Protein AF-A0A8X9A5R9-F1 (afdb_monomer_lite)

Secondary structure (DSSP, 8-state):
-----------------------------S-EEEEEE--SHHHHHHHHHHHHH-TTEEEEEE-SSSS-STHHHHTS-TT-GGGGT--S-TTS----------SSS-SS-HHHHHHHHHHTSTTEEEE-S--BTTTB-HHHHHHHSSEEEE------------TTTTSTT---HHHHHHHHTT-GGGTT-----SS-SEEEEE-S-S-EEEE-TT----------HHHHHHHHHHHS-HHHHTTSS--HHHHHHHHT----EEEEE-SS-TTS----HHHHHHHHHTT--S--

InterPro domains:
  IPR036188 FAD/NAD(P)-binding domain superfamily [G3DSA:3.50.50.60] (223-289)
  IPR055275 Ferredoxin-NADP reductase-like [PTHR48467] (109-286)

Structure (mmCIF, N/CA/C/O backbone):
data_AF-A0A8X9A5R9-F1
#
_entry.id   AF-A0A8X9A5R9-F1
#
loop_
_atom_site.group_PDB
_atom_site.id
_atom_site.type_symbol
_atom_site.label_atom_id
_atom_site.label_alt_id
_atom_site.label_comp_id
_atom_site.label_asym_id
_atom_site.label_entity_id
_atom_site.label_seq_id
_atom_site.pdbx_PDB_ins_code
_atom_site.Cartn_x
_atom_site.Cartn_y
_atom_site.Cartn_z
_atom_site.occupancy
_atom_site.B_iso_or_equiv
_atom_site.auth_seq_id
_atom_site.auth_comp_id
_atom_site.auth_asym_id
_atom_site.auth_atom_id
_atom_site.pdbx_PDB_model_num
ATOM 1 N N . MET A 1 1 ? -42.387 25.715 78.988 1.00 35.69 1 MET A N 1
ATOM 2 C CA . MET A 1 1 ? -42.891 24.562 78.211 1.00 35.69 1 MET A CA 1
ATOM 3 C C . MET A 1 1 ? -43.959 25.059 77.245 1.00 35.69 1 MET A C 1
ATOM 5 O O . MET A 1 1 ? -45.084 25.267 77.669 1.00 35.69 1 MET A O 1
ATOM 9 N N . LEU A 1 2 ? -43.608 25.311 75.982 1.00 28.00 2 LEU A N 1
ATOM 10 C CA . LEU A 1 2 ? -44.573 25.630 74.924 1.00 28.00 2 LEU A CA 1
ATOM 11 C C . LEU A 1 2 ? -44.005 25.162 73.582 1.00 28.00 2 LEU A C 1
ATOM 13 O O . LEU A 1 2 ? -42.936 25.603 73.174 1.00 28.00 2 LEU A O 1
ATOM 17 N N . ALA A 1 3 ? -44.725 24.264 72.920 1.00 30.81 3 ALA A N 1
ATOM 18 C CA . ALA A 1 3 ? -44.483 23.841 71.548 1.00 30.81 3 ALA A CA 1
ATOM 19 C C . ALA A 1 3 ? -45.839 23.473 70.940 1.00 30.81 3 ALA A C 1
ATOM 21 O O . ALA A 1 3 ? -46.602 22.748 71.582 1.00 30.81 3 ALA A O 1
ATOM 22 N N . ARG A 1 4 ? -46.145 23.985 69.741 1.00 27.86 4 ARG A N 1
ATOM 23 C CA . ARG A 1 4 ? -47.235 23.519 68.864 1.00 27.86 4 ARG A CA 1
ATOM 24 C C . ARG A 1 4 ? -47.200 24.247 67.520 1.00 27.86 4 ARG A C 1
ATOM 26 O O . ARG A 1 4 ? -47.453 25.444 67.453 1.00 27.86 4 ARG A O 1
ATOM 33 N N . THR A 1 5 ? -46.981 23.487 66.457 1.00 31.75 5 THR A N 1
ATOM 34 C CA . THR A 1 5 ? -47.350 23.831 65.080 1.00 31.75 5 THR A CA 1
ATOM 35 C C . THR A 1 5 ? -48.211 22.687 64.548 1.00 31.75 5 THR A C 1
ATOM 37 O O . THR A 1 5 ? -47.761 21.547 64.485 1.00 31.75 5 THR A O 1
ATOM 40 N N . SER A 1 6 ? -49.480 22.958 64.227 1.00 29.39 6 SER A N 1
ATOM 41 C CA . SER A 1 6 ? -50.404 21.953 63.674 1.00 29.39 6 SER A CA 1
ATOM 42 C C . SER A 1 6 ? -51.671 22.601 63.112 1.00 29.39 6 SER A C 1
ATOM 44 O O . SER A 1 6 ? -52.330 23.358 63.828 1.00 29.39 6 SER A O 1
ATOM 46 N N . THR A 1 7 ? -52.069 22.268 61.882 1.00 28.16 7 THR A N 1
ATOM 47 C CA . THR A 1 7 ? -53.433 22.512 61.360 1.00 28.16 7 THR A CA 1
ATOM 48 C C . THR A 1 7 ? -53.735 21.596 60.165 1.00 28.16 7 THR A C 1
ATOM 50 O O . THR A 1 7 ? -52.821 20.992 59.608 1.00 28.16 7 THR A O 1
ATOM 53 N N . SER A 1 8 ? -55.019 21.419 59.822 1.00 26.55 8 SER A N 1
ATOM 54 C CA . SER A 1 8 ? -55.510 20.382 58.894 1.00 26.55 8 SER A CA 1
ATOM 55 C C . SER A 1 8 ? -56.879 20.773 58.283 1.00 26.55 8 SER A C 1
ATOM 57 O O . SER A 1 8 ? -57.549 21.639 58.838 1.00 26.55 8 SER A O 1
ATOM 59 N N . THR A 1 9 ? -57.373 20.183 57.185 1.00 30.19 9 THR A N 1
ATOM 60 C CA . THR A 1 9 ? -56.800 19.083 56.379 1.00 30.19 9 THR A CA 1
ATOM 61 C C . THR A 1 9 ? -56.415 19.540 54.953 1.00 30.19 9 THR A C 1
ATOM 63 O O . THR A 1 9 ? -55.420 20.246 54.867 1.00 30.19 9 THR A O 1
ATOM 66 N N . TYR A 1 10 ? -57.029 19.241 53.797 1.00 26.06 10 TYR A N 1
ATOM 67 C CA . TYR A 1 10 ? -58.248 18.503 53.418 1.00 26.06 10 TYR A CA 1
ATOM 68 C C . TYR A 1 10 ? -58.002 17.568 52.214 1.00 26.06 10 TYR A C 1
ATOM 70 O O . TYR A 1 10 ? -56.966 17.621 51.559 1.00 26.06 10 TYR A O 1
ATOM 78 N N . SER A 1 11 ? -58.949 16.659 51.972 1.00 34.25 11 SER A N 1
ATOM 79 C CA . SER A 1 11 ? -58.885 15.591 50.961 1.00 34.25 11 SER A CA 1
ATOM 80 C C . SER A 1 11 ? -59.477 16.014 49.613 1.00 34.25 11 SER A C 1
ATOM 82 O O . SER A 1 11 ? -60.457 16.752 49.597 1.00 34.25 11 SER A O 1
ATOM 84 N N . LEU A 1 12 ? -58.986 15.432 48.510 1.00 27.00 12 LEU A N 1
ATOM 85 C CA . LEU A 1 12 ? -59.824 15.039 47.366 1.00 27.00 12 LEU A CA 1
ATOM 86 C C . LEU A 1 12 ? -59.177 13.874 46.587 1.00 27.00 12 LEU A C 1
ATOM 88 O O . LEU A 1 12 ? -57.956 13.792 46.469 1.00 27.00 12 LEU A O 1
ATOM 92 N N . LYS A 1 13 ? -59.992 12.941 46.068 1.00 29.38 13 LYS A N 1
ATOM 93 C CA . LYS A 1 13 ? -59.533 11.711 45.390 1.00 29.38 13 LYS A CA 1
ATOM 94 C C . LYS A 1 13 ? -59.631 11.802 43.859 1.00 29.38 13 LYS A C 1
ATOM 96 O O . LYS A 1 13 ? -60.705 12.066 43.338 1.00 29.38 13 LYS A O 1
ATOM 101 N N . LEU A 1 14 ? -58.531 11.426 43.194 1.00 36.28 14 LEU A N 1
ATOM 102 C CA . LEU A 1 14 ? -58.437 10.645 41.942 1.00 36.28 14 LEU A CA 1
ATOM 103 C C . LEU A 1 14 ? -59.469 10.868 40.813 1.00 36.28 14 LEU A C 1
ATOM 105 O O . LEU A 1 14 ? -60.615 10.436 40.929 1.00 36.28 14 LEU A O 1
ATOM 109 N N . LYS A 1 15 ? -58.966 11.276 39.633 1.00 30.31 15 LYS A N 1
ATOM 110 C CA . LYS A 1 15 ? -59.237 10.628 38.323 1.00 30.31 15 LYS A CA 1
ATOM 111 C C . LYS A 1 15 ? -58.408 11.256 37.187 1.00 30.31 15 LYS A C 1
ATOM 113 O O . LYS A 1 15 ? -58.655 12.398 36.831 1.00 30.31 15 LYS A O 1
ATOM 118 N N . SER A 1 16 ? -57.505 10.490 36.567 1.00 30.92 16 SER A N 1
ATOM 119 C CA . SER A 1 16 ? -57.294 10.471 35.102 1.00 30.92 16 SER A CA 1
ATOM 120 C C . SER A 1 16 ? -56.332 9.342 34.702 1.00 30.92 16 SER A C 1
ATOM 122 O O . SER A 1 16 ? -55.505 8.906 35.500 1.00 30.92 16 SER A O 1
ATOM 124 N N . PHE A 1 17 ? -56.471 8.847 33.474 1.00 35.56 17 PHE A N 1
ATOM 125 C CA . PHE A 1 17 ? -55.773 7.675 32.953 1.00 35.56 17 PHE A CA 1
ATOM 126 C C . PHE A 1 17 ? -54.311 7.946 32.561 1.00 35.56 17 PHE A C 1
ATOM 128 O O . PHE A 1 17 ? -54.007 8.861 31.802 1.00 35.56 17 PHE A O 1
ATOM 135 N N . GLY A 1 18 ? -53.439 7.027 32.977 1.00 43.16 18 GLY A N 1
ATOM 136 C CA . GLY A 1 18 ? -52.540 6.302 32.074 1.00 43.16 18 GLY A CA 1
ATOM 137 C C . GLY A 1 18 ? -51.759 7.084 31.013 1.00 43.16 18 GLY A C 1
ATOM 138 O O . GLY A 1 18 ? -52.116 7.077 29.838 1.00 43.16 18 GLY A O 1
ATOM 139 N N . ARG A 1 19 ? -50.557 7.536 31.382 1.00 34.53 19 ARG A N 1
ATOM 140 C CA . ARG A 1 19 ? -49.394 7.403 30.493 1.00 34.53 19 ARG A CA 1
ATOM 141 C C . ARG A 1 19 ? -48.410 6.431 31.129 1.00 34.53 19 ARG A C 1
ATOM 143 O O . ARG A 1 19 ? -47.773 6.767 32.122 1.00 34.53 19 ARG A O 1
ATOM 150 N N . ILE A 1 20 ? -48.271 5.241 30.543 1.00 43.22 20 ILE A N 1
ATOM 151 C CA . ILE A 1 20 ? -47.112 4.385 30.812 1.00 43.22 20 ILE A CA 1
ATOM 152 C C . ILE A 1 20 ? -45.923 5.070 30.142 1.00 43.22 20 ILE A C 1
ATOM 154 O O . ILE A 1 20 ? -45.675 4.891 28.948 1.00 43.22 20 ILE A O 1
ATOM 158 N N . ALA A 1 21 ? -45.211 5.896 30.905 1.00 41.50 21 ALA A N 1
ATOM 159 C CA . ALA A 1 21 ? -43.896 6.356 30.506 1.00 41.50 21 ALA A CA 1
ATOM 160 C C . ALA A 1 21 ? -42.989 5.122 30.446 1.00 41.50 21 ALA A C 1
ATOM 162 O O . ALA A 1 21 ? -42.603 4.574 31.479 1.00 41.50 21 ALA A O 1
ATOM 163 N N . ARG A 1 22 ? -42.674 4.652 29.233 1.00 38.19 22 ARG A N 1
ATOM 164 C CA . ARG A 1 22 ? -41.601 3.674 29.046 1.00 38.19 22 ARG A CA 1
ATOM 165 C C . ARG A 1 22 ? -40.285 4.389 29.318 1.00 38.19 22 ARG A C 1
ATOM 167 O O . ARG A 1 22 ? -39.658 4.909 28.399 1.00 38.19 22 ARG A O 1
ATOM 174 N N . CYS A 1 23 ? -39.887 4.428 30.585 1.00 37.41 23 CYS A N 1
ATOM 175 C CA . CYS A 1 23 ? -38.525 4.755 30.966 1.00 37.41 23 CYS A CA 1
ATOM 176 C C . CYS A 1 23 ? -37.613 3.653 30.422 1.00 37.41 23 CYS A C 1
ATOM 178 O O . CYS A 1 23 ? -37.312 2.683 31.115 1.00 37.41 23 CYS A O 1
ATOM 180 N N . PHE A 1 24 ? -37.180 3.805 29.170 1.00 42.16 24 PHE A N 1
ATOM 181 C CA . PHE A 1 24 ? -36.025 3.098 28.639 1.00 42.16 24 PHE A CA 1
ATOM 182 C C . PHE A 1 24 ? -34.783 3.628 29.360 1.00 42.16 24 PHE A C 1
ATOM 184 O O . PHE A 1 24 ? -34.031 4.443 28.834 1.00 42.16 24 PHE A O 1
ATOM 191 N N . SER A 1 25 ? -34.592 3.173 30.601 1.00 48.81 25 SER A N 1
ATOM 192 C CA . SER A 1 25 ? -33.332 3.303 31.325 1.00 48.81 25 SER A CA 1
ATOM 193 C C . SER A 1 25 ? -32.334 2.338 30.686 1.00 48.81 25 SER A C 1
ATOM 195 O O . SER A 1 25 ? -32.053 1.255 31.185 1.00 48.81 25 SER A O 1
ATOM 197 N N . ALA A 1 26 ? -31.866 2.732 29.505 1.00 49.25 26 ALA A N 1
ATOM 198 C CA . ALA A 1 26 ? -30.787 2.100 28.769 1.00 49.25 26 ALA A CA 1
ATOM 199 C C . ALA A 1 26 ? -29.502 2.910 28.979 1.00 49.25 26 ALA A C 1
ATOM 201 O O . ALA A 1 26 ? -28.809 3.268 28.031 1.00 49.25 26 ALA A O 1
ATOM 202 N N . THR A 1 27 ? -29.175 3.204 30.242 1.00 47.72 27 THR A N 1
ATOM 203 C CA . THR A 1 27 ? -27.805 3.551 30.629 1.00 47.72 27 THR A CA 1
ATOM 204 C C . THR A 1 27 ? -26.961 2.282 30.540 1.00 47.72 27 THR A C 1
ATOM 206 O O . THR A 1 27 ? -26.642 1.661 31.553 1.00 47.72 27 THR A O 1
ATOM 209 N N . SER A 1 28 ? -26.635 1.865 29.315 1.00 51.84 28 SER A N 1
ATOM 210 C CA . SER A 1 28 ? -25.575 0.894 29.069 1.00 51.84 28 SER A CA 1
ATOM 211 C C . SER A 1 28 ? -24.266 1.538 29.518 1.00 51.84 28 SER A C 1
ATOM 213 O O . SER A 1 28 ? -23.669 2.315 28.779 1.00 51.84 28 SER A O 1
ATOM 215 N N . SER A 1 29 ? -23.850 1.265 30.756 1.00 60.44 29 SER A N 1
ATOM 216 C CA . SER A 1 29 ? -22.641 1.842 31.361 1.00 60.44 29 SER A CA 1
ATOM 217 C C . SER A 1 29 ? -21.339 1.256 30.802 1.00 60.44 29 SER A C 1
ATOM 219 O O . SER A 1 29 ? -20.262 1.571 31.295 1.00 60.44 29 SER A O 1
ATOM 221 N N . SER A 1 30 ? -21.437 0.381 29.801 1.00 71.94 30 SER A N 1
ATOM 222 C CA . SER A 1 30 ? -20.329 -0.077 28.973 1.00 71.94 30 SER A CA 1
ATOM 223 C C . SER A 1 30 ? -20.003 0.970 27.899 1.00 71.94 30 SER A C 1
ATOM 225 O O . SER A 1 30 ? -20.936 1.417 27.221 1.00 71.94 30 SER A O 1
ATOM 227 N N . PRO A 1 31 ? -18.724 1.315 27.674 1.00 84.06 31 PRO A N 1
ATOM 228 C CA . PRO A 1 31 ? -18.322 2.106 26.514 1.00 84.06 31 PRO A CA 1
ATOM 229 C C . PRO A 1 31 ? -18.730 1.412 25.207 1.00 84.06 31 PRO A C 1
ATOM 231 O O . PRO A 1 31 ? -18.879 0.188 25.146 1.00 84.06 31 PRO A O 1
ATOM 234 N N . LEU A 1 32 ? -18.928 2.201 24.151 1.00 94.06 32 LEU A N 1
ATOM 235 C CA . LEU A 1 32 ? -19.228 1.677 22.821 1.00 94.06 32 LEU A CA 1
ATOM 236 C C . LEU A 1 32 ? -17.923 1.167 22.203 1.00 94.06 32 LEU A C 1
ATOM 238 O O . LEU A 1 32 ? -17.078 1.973 21.831 1.00 94.06 32 LEU A O 1
ATOM 242 N N . ARG A 1 33 ? -17.742 -0.149 22.079 1.00 97.19 33 ARG A N 1
ATOM 243 C CA . ARG A 1 33 ? -16.489 -0.728 21.570 1.00 97.19 33 ARG A CA 1
ATOM 244 C C . ARG A 1 33 ? -16.599 -1.054 20.089 1.00 97.19 33 ARG A C 1
ATOM 246 O O . ARG A 1 33 ? -17.455 -1.848 19.690 1.00 97.19 33 ARG A O 1
ATOM 253 N N . ILE A 1 34 ? -15.717 -0.474 19.281 1.00 98.12 34 ILE A N 1
ATOM 254 C CA . ILE A 1 34 ? -15.686 -0.640 17.824 1.00 98.12 34 ILE A CA 1
ATOM 255 C C . ILE A 1 34 ? -14.339 -1.230 17.406 1.00 98.12 34 ILE A C 1
ATOM 257 O O . ILE A 1 34 ? -13.296 -0.670 17.725 1.00 98.12 34 ILE A O 1
ATOM 261 N N . CYS A 1 35 ? -14.354 -2.324 16.645 1.00 98.38 35 CYS A N 1
ATOM 262 C CA . CYS A 1 35 ? -13.145 -2.825 15.990 1.00 98.38 35 CYS A CA 1
ATOM 263 C C . CYS A 1 35 ? -13.042 -2.258 14.569 1.00 98.38 35 CYS A C 1
ATOM 265 O O . CYS A 1 35 ? -14.028 -2.241 13.828 1.00 98.38 35 CYS A O 1
ATOM 267 N N . VAL A 1 36 ? -11.849 -1.821 14.173 1.00 98.44 36 VAL A N 1
ATOM 268 C CA . VAL A 1 36 ? -11.520 -1.377 12.815 1.00 98.44 36 VAL A CA 1
ATOM 269 C C . VAL A 1 36 ? -10.457 -2.317 12.253 1.00 98.44 36 VAL A C 1
ATOM 271 O O . VAL A 1 36 ? -9.359 -2.416 12.791 1.00 98.44 36 VAL A O 1
ATOM 274 N N . VAL A 1 37 ? -10.782 -3.023 11.172 1.00 98.06 37 VAL A N 1
ATOM 275 C CA . VAL A 1 37 ? -9.885 -3.994 10.533 1.00 98.06 37 VAL A CA 1
ATOM 276 C C . VAL A 1 37 ? -9.152 -3.321 9.379 1.00 98.06 37 VAL A C 1
ATOM 278 O O . VAL A 1 37 ? -9.760 -3.060 8.343 1.00 98.06 37 VAL A O 1
ATOM 281 N N . GLY A 1 38 ? -7.855 -3.074 9.549 1.00 96.38 38 GLY A N 1
ATOM 282 C CA . GLY A 1 38 ? -6.987 -2.373 8.605 1.00 96.38 38 GLY A CA 1
ATOM 283 C C . GLY A 1 38 ? -6.652 -0.954 9.068 1.00 96.38 38 GLY A C 1
ATOM 284 O O . GLY A 1 38 ? -7.536 -0.136 9.314 1.00 96.38 38 GLY A O 1
ATOM 285 N N . SER A 1 39 ? -5.358 -0.646 9.137 1.00 94.38 39 SER A N 1
ATOM 286 C CA . SER A 1 39 ? -4.792 0.622 9.619 1.00 94.38 39 SER A CA 1
ATOM 287 C C . SER A 1 39 ? -4.356 1.571 8.491 1.00 94.38 39 SER A C 1
ATOM 289 O O . SER A 1 39 ? -3.533 2.465 8.690 1.00 94.38 39 SER A O 1
ATOM 291 N N . GLY A 1 40 ? -4.900 1.399 7.284 1.00 90.75 40 GLY A N 1
ATOM 292 C CA . GLY A 1 40 ? -4.779 2.394 6.214 1.00 90.75 40 GLY A CA 1
ATOM 293 C C . GLY A 1 40 ? -5.584 3.675 6.505 1.00 90.75 40 GLY A C 1
ATOM 294 O O . GLY A 1 40 ? -6.286 3.750 7.520 1.00 90.75 40 GLY A O 1
ATOM 295 N N . PRO A 1 41 ? -5.566 4.673 5.599 1.00 87.00 41 PRO A N 1
ATOM 296 C CA . PRO A 1 41 ? -6.302 5.930 5.773 1.00 87.00 41 PRO A CA 1
ATOM 297 C C . PRO A 1 41 ? -7.786 5.746 6.105 1.00 87.00 41 PRO A C 1
ATOM 299 O O . PRO A 1 41 ? -8.304 6.406 7.000 1.00 87.00 41 PRO A O 1
ATOM 302 N N . ALA A 1 42 ? -8.465 4.796 5.452 1.00 89.94 42 ALA A N 1
ATOM 303 C CA . ALA A 1 42 ? -9.868 4.482 5.731 1.00 89.94 42 ALA A CA 1
ATOM 304 C C . ALA A 1 42 ? -10.104 4.064 7.196 1.00 89.94 42 ALA A C 1
ATOM 306 O O . ALA A 1 42 ? -11.096 4.476 7.801 1.00 89.94 42 ALA A O 1
ATOM 307 N N . GLY A 1 43 ? -9.180 3.298 7.784 1.00 94.12 43 GLY A N 1
ATOM 308 C CA . GLY A 1 43 ? -9.248 2.875 9.180 1.00 94.12 43 GLY A CA 1
ATOM 309 C C . GLY A 1 43 ? -8.999 4.030 10.147 1.00 94.12 43 GLY A C 1
ATOM 310 O O . GLY A 1 43 ? -9.818 4.281 11.031 1.00 94.12 43 GLY A O 1
ATOM 311 N N . PHE A 1 44 ? -7.930 4.802 9.932 1.00 91.62 44 PHE A N 1
ATOM 312 C CA . PHE A 1 44 ? -7.612 5.945 10.793 1.00 91.62 44 PHE A CA 1
ATOM 313 C C . PHE A 1 44 ? -8.645 7.074 10.718 1.00 91.62 44 PHE A C 1
ATOM 315 O O . PHE A 1 44 ? -9.005 7.615 11.762 1.00 91.62 44 PHE A O 1
ATOM 322 N N . TYR A 1 45 ? -9.190 7.404 9.541 1.00 90.88 45 TYR A N 1
ATOM 323 C CA . TYR A 1 45 ? -10.292 8.369 9.452 1.00 90.88 45 TYR A CA 1
ATOM 324 C C . TYR A 1 45 ? -11.573 7.841 10.109 1.00 90.88 45 TYR A C 1
ATOM 326 O O . TYR A 1 45 ? -12.283 8.619 10.743 1.00 90.88 45 TYR A O 1
ATOM 334 N N . THR A 1 46 ? -11.862 6.537 10.017 1.00 94.62 46 THR A N 1
ATOM 335 C CA . THR A 1 46 ? -12.992 5.925 10.739 1.00 94.62 46 THR A CA 1
ATOM 336 C C . THR A 1 46 ? -12.818 6.094 12.248 1.00 94.62 46 THR A C 1
ATOM 338 O O . THR A 1 46 ? -13.707 6.631 12.910 1.00 94.62 46 THR A O 1
ATOM 341 N N . ALA A 1 47 ? -11.656 5.711 12.783 1.00 95.31 47 ALA A N 1
ATOM 342 C CA . ALA A 1 47 ? -11.328 5.866 14.196 1.00 95.31 47 ALA A CA 1
ATOM 343 C C . ALA A 1 47 ? -11.396 7.338 14.642 1.00 95.31 47 ALA A C 1
ATOM 345 O O . ALA A 1 47 ? -12.050 7.650 15.635 1.00 95.31 47 ALA A O 1
ATOM 346 N N . GLU A 1 48 ? -10.816 8.268 13.875 1.00 93.38 48 GLU A N 1
ATOM 347 C CA . GLU A 1 48 ? -10.849 9.698 14.194 1.00 93.38 48 GLU A CA 1
ATOM 348 C C . GLU A 1 48 ? -12.282 10.257 14.241 1.00 93.38 48 GLU A C 1
ATOM 350 O O . GLU A 1 48 ? -12.626 11.017 15.150 1.00 93.38 48 GLU A O 1
ATOM 355 N N . LYS A 1 49 ? -13.138 9.872 13.285 1.00 94.62 49 LYS A N 1
ATOM 356 C CA . LYS A 1 49 ? -14.538 10.316 13.243 1.00 94.62 49 LYS A CA 1
ATOM 357 C C . LYS A 1 49 ? -15.351 9.737 14.397 1.00 94.62 49 LYS A C 1
ATOM 359 O O . LYS A 1 49 ? -16.124 10.482 14.991 1.00 94.62 49 LYS A O 1
ATOM 364 N N . LEU A 1 50 ? -15.143 8.469 14.759 1.00 95.06 50 LEU A N 1
ATOM 365 C CA . LEU A 1 50 ? -15.772 7.850 15.930 1.00 95.06 50 LEU A CA 1
ATOM 366 C C . LEU A 1 50 ? -15.365 8.572 17.223 1.00 95.06 50 LEU A C 1
ATOM 368 O O . LEU A 1 50 ? -16.231 9.050 17.955 1.00 95.06 50 LEU A O 1
ATOM 372 N N . LEU A 1 51 ? -14.058 8.725 17.464 1.00 94.12 51 LEU A N 1
ATOM 373 C CA . LEU A 1 51 ? -13.502 9.356 18.669 1.00 94.12 51 LEU A CA 1
ATOM 374 C C . LEU A 1 51 ? -13.950 10.818 18.846 1.00 94.12 51 LEU A C 1
ATOM 376 O O . LEU A 1 51 ? -14.077 11.274 19.984 1.00 94.12 51 LEU A O 1
ATOM 380 N N . LYS A 1 52 ? -14.199 11.538 17.739 1.00 92.75 52 LYS A N 1
ATOM 381 C CA . LYS A 1 52 ? -14.752 12.906 17.721 1.00 92.75 52 LYS A CA 1
ATOM 382 C C . LYS A 1 52 ? -16.279 12.969 17.856 1.00 92.75 52 LYS A C 1
ATOM 384 O O . LYS A 1 52 ? -16.784 13.992 18.305 1.00 92.75 52 LYS A O 1
ATOM 389 N N . ALA A 1 53 ? -17.012 11.936 17.438 1.00 92.69 53 ALA A N 1
ATOM 390 C CA . ALA A 1 53 ? -18.479 11.909 17.472 1.00 92.69 53 ALA A CA 1
ATOM 391 C C . ALA A 1 53 ? -19.052 11.391 18.802 1.00 92.69 53 ALA A C 1
ATOM 393 O O . ALA A 1 53 ? -20.175 11.742 19.163 1.00 92.69 53 ALA A O 1
ATOM 394 N N . HIS A 1 54 ? -18.296 10.562 19.528 1.00 91.56 54 HIS A N 1
ATOM 395 C CA . HIS A 1 54 ? -18.737 9.933 20.770 1.00 91.56 54 HIS A CA 1
ATOM 396 C C . HIS A 1 54 ? -17.647 10.002 21.848 1.00 91.56 54 HIS A C 1
ATOM 398 O O . HIS A 1 54 ? -16.525 9.532 21.659 1.00 91.56 54 HIS A O 1
ATOM 404 N N . GLU A 1 55 ? -17.989 10.552 23.014 1.00 88.44 55 GLU A N 1
ATOM 405 C CA . GLU A 1 55 ? -17.063 10.704 24.148 1.00 88.44 55 GLU A CA 1
ATOM 406 C C . GLU A 1 55 ? -16.712 9.358 24.805 1.00 88.44 55 GLU A C 1
ATOM 408 O O . GLU A 1 55 ? -15.591 9.171 25.267 1.00 88.44 55 GLU A O 1
ATOM 413 N N . SER A 1 56 ? -17.644 8.399 24.784 1.00 91.75 56 SER A N 1
ATOM 414 C CA . SER A 1 56 ? -17.526 7.068 25.398 1.00 91.75 56 SER A CA 1
ATOM 415 C C . SER A 1 56 ? -17.320 5.920 24.396 1.00 91.75 56 SER A C 1
ATOM 417 O O . SER A 1 56 ? -17.603 4.766 24.721 1.00 91.75 56 SER A O 1
ATOM 419 N N . VAL A 1 57 ? -16.858 6.209 23.171 1.00 96.31 57 VAL A N 1
ATOM 420 C CA . VAL A 1 57 ? -16.422 5.155 22.233 1.00 96.31 57 VAL A CA 1
ATOM 421 C C . VAL A 1 57 ? -14.973 4.757 22.511 1.00 96.31 57 VAL A C 1
ATOM 423 O O . VAL A 1 57 ? -14.129 5.630 22.715 1.00 96.31 57 VAL A O 1
ATOM 426 N N . GLU A 1 58 ? -14.709 3.455 22.479 1.00 97.19 58 GLU A N 1
ATOM 427 C CA . GLU A 1 58 ? -13.385 2.827 22.449 1.00 97.19 58 GLU A CA 1
ATOM 428 C C . GLU A 1 58 ? -13.174 2.216 21.057 1.00 97.19 58 GLU A C 1
ATOM 430 O O . GLU A 1 58 ? -14.097 1.612 20.496 1.00 97.19 58 GLU A O 1
ATOM 435 N N . VAL A 1 59 ? -11.983 2.384 20.480 1.00 98.00 59 VAL A N 1
ATOM 436 C CA . VAL A 1 59 ? -11.675 1.940 19.113 1.00 98.00 59 VAL A CA 1
ATOM 437 C C . VAL A 1 59 ? -10.413 1.082 19.084 1.00 98.00 59 VAL A C 1
ATOM 439 O O . VAL A 1 59 ? -9.317 1.574 19.333 1.00 98.00 59 VAL A O 1
ATOM 442 N N . ASP A 1 60 ? -10.556 -0.180 18.692 1.00 97.94 60 ASP A N 1
ATOM 443 C CA . ASP A 1 60 ? -9.428 -1.095 18.506 1.00 97.94 60 ASP A CA 1
ATOM 444 C C . ASP A 1 60 ? -9.133 -1.260 17.011 1.00 97.94 60 ASP A C 1
ATOM 446 O O . ASP A 1 60 ? -9.922 -1.854 16.269 1.00 97.94 60 ASP A O 1
ATOM 450 N N . ILE A 1 61 ? -7.993 -0.735 16.557 1.00 97.94 61 ILE A N 1
ATOM 451 C CA . ILE A 1 61 ? -7.505 -0.896 15.184 1.00 97.94 61 ILE A CA 1
ATOM 452 C C . ILE A 1 61 ? -6.637 -2.157 15.123 1.00 97.94 61 ILE A C 1
ATOM 454 O O . ILE A 1 61 ? -5.563 -2.195 15.721 1.00 97.94 61 ILE A O 1
ATOM 458 N N . ILE A 1 62 ? -7.068 -3.176 14.377 1.00 97.69 62 ILE A N 1
ATOM 459 C CA . ILE A 1 62 ? -6.273 -4.388 14.119 1.00 97.69 62 ILE A CA 1
ATOM 460 C C . ILE A 1 62 ? -5.681 -4.349 12.707 1.00 97.69 62 ILE A C 1
ATOM 462 O O . ILE A 1 62 ? -6.333 -3.869 11.777 1.00 97.69 62 ILE A O 1
ATOM 466 N N . ASP A 1 63 ? -4.467 -4.864 12.518 1.00 96.06 63 ASP A N 1
ATOM 467 C CA . ASP A 1 63 ? -3.831 -4.955 11.198 1.00 96.06 63 ASP A CA 1
ATOM 468 C C . ASP A 1 63 ? -2.971 -6.219 11.063 1.00 96.06 63 ASP A C 1
ATOM 470 O O . ASP A 1 63 ? -2.307 -6.634 12.013 1.00 96.06 63 ASP A O 1
ATOM 474 N N . ARG A 1 64 ? -2.941 -6.814 9.864 1.00 95.94 64 ARG A N 1
ATOM 475 C CA . ARG A 1 64 ? -2.072 -7.951 9.524 1.00 95.94 64 ARG A CA 1
ATOM 476 C C . ARG A 1 64 ? -0.591 -7.591 9.646 1.00 95.94 64 ARG A C 1
ATOM 478 O O . ARG A 1 64 ? 0.213 -8.451 9.994 1.00 95.94 64 ARG A O 1
ATOM 485 N N . LEU A 1 65 ? -0.222 -6.346 9.362 1.00 93.56 65 LEU A N 1
ATOM 486 C CA . LEU A 1 65 ? 1.155 -5.871 9.422 1.00 93.56 65 LEU A CA 1
ATOM 487 C C . LEU A 1 65 ? 1.524 -5.415 10.846 1.00 93.56 65 LEU A C 1
ATOM 489 O O . LEU A 1 65 ? 0.676 -4.893 11.570 1.00 93.56 65 LEU A O 1
ATOM 493 N N . PRO A 1 66 ? 2.797 -5.536 11.264 1.00 92.56 66 PRO A N 1
ATOM 494 C CA . PRO A 1 66 ? 3.268 -4.971 12.531 1.00 92.56 66 PRO A CA 1
ATOM 495 C C . PRO A 1 66 ? 3.402 -3.436 12.491 1.00 92.56 66 PRO A C 1
ATOM 497 O O . PRO A 1 66 ? 3.546 -2.809 13.536 1.00 92.56 66 PRO A O 1
ATOM 500 N N . THR A 1 67 ? 3.376 -2.819 11.302 1.00 89.94 67 THR A N 1
ATOM 501 C CA . THR A 1 67 ? 3.509 -1.365 11.113 1.00 89.94 67 THR A CA 1
ATOM 502 C C . THR A 1 67 ? 2.230 -0.764 10.529 1.00 89.94 67 THR A C 1
ATOM 504 O O . THR A 1 67 ? 1.769 -1.281 9.510 1.00 89.94 67 THR A O 1
ATOM 507 N N . PRO A 1 68 ? 1.698 0.335 11.095 1.00 89.94 68 PRO A N 1
ATOM 508 C CA . PRO A 1 68 ? 0.450 0.934 10.634 1.00 89.94 68 PRO A CA 1
ATOM 509 C C . PRO A 1 68 ? 0.591 1.766 9.341 1.00 89.94 68 PRO A C 1
ATOM 511 O O . PRO A 1 68 ? 1.664 1.855 8.738 1.00 89.94 68 PRO A O 1
ATOM 514 N N . PHE A 1 69 ? -0.511 2.425 8.963 1.00 86.75 69 PHE A N 1
ATOM 515 C CA . PHE A 1 69 ? -0.671 3.421 7.885 1.00 86.75 69 PHE A CA 1
ATOM 516 C C . PHE A 1 69 ? -0.878 2.850 6.470 1.00 86.75 69 PHE A C 1
ATOM 518 O O . PHE A 1 69 ? -1.218 3.602 5.550 1.00 86.75 69 PHE A O 1
ATOM 525 N N . GLY A 1 70 ? -0.750 1.531 6.285 1.00 88.31 70 GLY A N 1
ATOM 526 C CA . GLY A 1 70 ? -1.038 0.843 5.020 1.00 88.31 70 GLY A CA 1
ATOM 527 C C . GLY A 1 70 ? -0.323 1.479 3.821 1.00 88.31 70 GLY A C 1
ATOM 528 O O . GLY A 1 70 ? 0.872 1.762 3.883 1.00 88.31 70 GLY A O 1
ATOM 529 N N . LEU A 1 71 ? -1.061 1.770 2.744 1.00 85.12 71 LEU A N 1
ATOM 530 C CA . LEU A 1 71 ? -0.498 2.326 1.505 1.00 85.12 71 LEU A CA 1
ATOM 531 C C . LEU A 1 71 ? 0.155 3.718 1.644 1.00 85.12 71 LEU A C 1
ATOM 533 O O . LEU A 1 71 ? 0.930 4.082 0.767 1.00 85.12 71 LEU A O 1
ATOM 537 N N . VAL A 1 72 ? -0.055 4.474 2.731 1.00 82.69 72 VAL A N 1
ATOM 538 C CA . VAL A 1 72 ? 0.738 5.703 2.992 1.00 82.69 72 VAL A CA 1
ATOM 539 C C . VAL A 1 72 ? 2.205 5.356 3.284 1.00 82.69 72 VAL A C 1
ATOM 541 O O . VAL A 1 72 ? 3.108 6.124 2.967 1.00 82.69 72 VAL A O 1
ATOM 544 N N . ARG A 1 73 ? 2.443 4.167 3.852 1.00 83.88 73 ARG A N 1
ATOM 545 C CA . ARG A 1 73 ? 3.769 3.602 4.122 1.00 83.88 73 ARG A CA 1
ATOM 546 C C . ARG A 1 73 ? 4.265 2.698 2.988 1.00 83.88 73 ARG A C 1
ATOM 548 O O . ARG A 1 73 ? 5.439 2.767 2.654 1.00 83.88 73 ARG A O 1
ATOM 555 N N . SER A 1 74 ? 3.406 1.839 2.432 1.00 84.94 74 SER A N 1
ATOM 556 C CA . SER A 1 74 ? 3.807 0.789 1.476 1.00 84.94 74 SER A CA 1
ATOM 557 C C . SER A 1 74 ? 3.455 1.049 0.009 1.00 84.94 74 SER A C 1
ATOM 559 O O . SER A 1 74 ? 3.950 0.334 -0.858 1.00 84.94 74 SER A O 1
ATOM 561 N N . GLY A 1 75 ? 2.620 2.048 -0.288 1.00 84.00 75 GLY A N 1
ATOM 562 C CA . GLY A 1 75 ? 2.157 2.376 -1.641 1.00 84.00 75 GLY A CA 1
ATOM 563 C C . GLY A 1 75 ? 2.775 3.656 -2.200 1.00 84.00 75 GLY A C 1
ATOM 564 O O . GLY A 1 75 ? 3.337 3.631 -3.288 1.00 84.00 75 GLY A O 1
ATOM 565 N N . VAL A 1 76 ? 2.700 4.765 -1.457 1.00 81.81 76 VAL A N 1
ATOM 566 C CA . VAL A 1 76 ? 3.245 6.062 -1.896 1.00 81.81 76 VAL A CA 1
ATOM 567 C C . VAL A 1 76 ? 4.744 5.942 -2.181 1.00 81.81 76 VAL A C 1
ATOM 569 O O . VAL A 1 76 ? 5.496 5.401 -1.364 1.00 81.81 76 VAL A O 1
ATOM 572 N N . ALA A 1 77 ? 5.173 6.440 -3.342 1.00 81.88 77 ALA A N 1
ATOM 573 C CA . ALA A 1 77 ? 6.564 6.379 -3.769 1.00 81.88 77 ALA A CA 1
ATOM 574 C C . ALA A 1 77 ? 7.506 7.122 -2.797 1.00 81.88 77 ALA A C 1
ATOM 576 O O . ALA A 1 77 ? 7.131 8.154 -2.231 1.00 81.88 77 ALA A O 1
ATOM 577 N N . PRO A 1 78 ? 8.740 6.631 -2.593 1.00 79.94 78 PRO A N 1
ATOM 578 C CA . PRO A 1 78 ? 9.697 7.259 -1.687 1.00 79.94 78 PRO A CA 1
ATOM 579 C C . PRO A 1 78 ? 10.227 8.599 -2.230 1.00 79.94 78 PRO A C 1
ATOM 581 O O . PRO A 1 78 ? 10.647 9.449 -1.450 1.00 79.94 78 PRO A O 1
ATOM 584 N N . ASP A 1 79 ? 10.131 8.838 -3.545 1.00 73.38 79 ASP A N 1
ATOM 585 C CA . ASP A 1 79 ? 10.417 10.133 -4.178 1.00 73.38 79 ASP A CA 1
ATOM 586 C C . ASP A 1 79 ? 9.226 11.117 -4.163 1.00 73.38 79 ASP A C 1
ATOM 588 O O . ASP A 1 79 ? 9.345 12.208 -4.718 1.00 73.38 79 ASP A O 1
ATOM 592 N N . HIS A 1 80 ? 8.092 10.752 -3.546 1.00 70.62 80 HIS A N 1
ATOM 593 C CA . HIS A 1 80 ? 6.909 11.604 -3.323 1.00 70.62 80 HIS A CA 1
ATOM 594 C C . HIS A 1 80 ? 6.528 11.667 -1.827 1.00 70.62 80 HIS A C 1
ATOM 596 O O . HIS A 1 80 ? 5.403 11.317 -1.438 1.00 70.62 80 HIS A O 1
ATOM 602 N N . PRO A 1 81 ? 7.454 12.063 -0.930 1.00 61.78 81 PRO A N 1
ATOM 603 C CA . PRO A 1 81 ? 7.191 12.063 0.503 1.00 61.78 81 PRO A CA 1
ATOM 604 C C . PRO A 1 81 ? 6.108 13.080 0.904 1.00 61.78 81 PRO A C 1
ATOM 606 O O . PRO A 1 81 ? 5.424 12.858 1.896 1.00 61.78 81 PRO A O 1
ATOM 609 N N . GLU A 1 82 ? 5.850 14.125 0.113 1.00 58.81 82 GLU A N 1
ATOM 610 C CA . GLU A 1 82 ? 4.728 15.058 0.311 1.00 58.81 82 GLU A CA 1
ATOM 611 C C . GLU A 1 82 ? 3.354 14.416 0.100 1.00 58.81 82 GLU A C 1
ATOM 613 O O . GLU A 1 82 ? 2.397 14.738 0.800 1.00 58.81 82 GLU A O 1
ATOM 618 N N . THR A 1 83 ? 3.261 13.371 -0.720 1.00 56.84 83 THR A N 1
ATOM 619 C CA . THR A 1 83 ? 2.042 12.552 -0.800 1.00 56.84 83 THR A CA 1
ATOM 620 C C . THR A 1 83 ? 1.855 11.685 0.467 1.00 56.84 83 THR A C 1
ATOM 622 O O . THR A 1 83 ? 0.743 11.250 0.773 1.00 56.84 83 THR A O 1
ATOM 625 N N . LYS A 1 84 ? 2.909 11.513 1.287 1.00 55.50 84 LYS A N 1
ATOM 626 C CA . LYS A 1 84 ? 2.848 10.988 2.671 1.00 55.50 84 LYS A CA 1
ATOM 627 C C . LYS A 1 84 ? 2.535 12.092 3.708 1.00 55.50 84 LYS A C 1
ATOM 629 O O . LYS A 1 84 ? 2.477 11.803 4.908 1.00 55.50 84 LYS A O 1
ATOM 634 N N . TRP A 1 85 ? 2.330 13.345 3.282 1.00 56.38 85 TRP A N 1
ATOM 635 C CA . TRP A 1 85 ? 2.069 14.519 4.131 1.00 56.38 85 TRP A CA 1
ATOM 636 C C . TRP A 1 85 ? 0.694 15.179 3.869 1.00 56.38 85 TRP A C 1
ATOM 638 O O . TRP A 1 85 ? -0.005 15.493 4.831 1.00 56.38 85 TRP A O 1
ATOM 648 N N . ASP A 1 86 ? 0.257 15.297 2.614 1.00 42.97 86 ASP A N 1
ATOM 649 C CA . ASP A 1 86 ? -0.827 16.211 2.201 1.00 42.97 86 ASP A CA 1
ATOM 650 C C . ASP A 1 86 ? -2.270 15.655 2.300 1.00 42.97 86 ASP A C 1
ATOM 652 O O . ASP A 1 86 ? -3.215 16.268 1.803 1.00 42.97 86 ASP A O 1
ATOM 656 N N . MET A 1 87 ? -2.512 14.511 2.957 1.00 39.66 87 MET A N 1
ATOM 657 C CA . MET A 1 87 ? -3.877 13.962 3.105 1.00 39.66 87 MET A CA 1
ATOM 658 C C . MET A 1 87 ? -4.716 14.638 4.219 1.00 39.66 87 MET A C 1
ATOM 660 O O . MET A 1 87 ? -5.312 13.959 5.059 1.00 39.66 87 MET A O 1
ATOM 664 N N . LEU A 1 88 ? -4.811 15.974 4.219 1.00 40.03 88 LEU A N 1
ATOM 665 C CA . LEU A 1 88 ? -5.814 16.763 4.958 1.00 40.03 88 LEU A CA 1
ATOM 666 C C . LEU A 1 88 ? -6.091 18.120 4.270 1.00 40.03 88 LEU A C 1
ATOM 668 O O . LEU A 1 88 ? -5.179 18.689 3.685 1.00 40.03 88 LEU A O 1
ATOM 672 N N . PRO A 1 89 ? -7.313 18.685 4.379 1.00 36.22 89 PRO A N 1
ATOM 673 C CA . PRO A 1 89 ? -7.624 20.026 3.874 1.00 36.22 89 PRO A CA 1
ATOM 674 C C . PRO A 1 89 ? -7.107 21.147 4.796 1.00 36.22 89 PRO A C 1
ATOM 676 O O . PRO A 1 89 ? -7.199 21.039 6.021 1.00 36.22 89 PRO A O 1
ATOM 679 N N . ASP A 1 90 ? -6.697 22.275 4.203 1.00 37.06 90 ASP A N 1
ATOM 680 C CA . ASP A 1 90 ? -5.928 23.402 4.790 1.00 37.06 90 ASP A CA 1
ATOM 681 C C . ASP A 1 90 ? -6.535 24.119 6.017 1.00 37.06 90 ASP A C 1
ATOM 683 O O . ASP A 1 90 ? -5.943 25.023 6.603 1.00 37.06 90 ASP A O 1
ATOM 687 N N . THR A 1 91 ? -7.747 23.752 6.423 1.00 36.59 91 THR A N 1
ATOM 688 C CA . THR A 1 91 ? -8.547 24.455 7.444 1.00 36.59 91 THR A CA 1
ATOM 689 C C . THR A 1 91 ? -8.104 24.257 8.904 1.00 36.59 91 THR A C 1
ATOM 691 O O . THR A 1 91 ? -8.777 24.753 9.808 1.00 36.59 91 THR A O 1
ATOM 694 N N . VAL A 1 92 ? -7.013 23.528 9.181 1.00 37.53 92 VAL A N 1
ATOM 695 C CA . VAL A 1 92 ? -6.635 23.113 10.547 1.00 37.53 92 VAL A CA 1
ATOM 696 C C . VAL A 1 92 ? -5.139 23.346 10.828 1.00 37.53 92 VAL A C 1
ATOM 698 O O . VAL A 1 92 ? -4.301 22.518 10.497 1.00 37.53 92 VAL A O 1
ATOM 701 N N . PHE A 1 93 ? -4.855 24.447 11.539 1.00 35.25 93 PHE A N 1
ATOM 702 C CA . PHE A 1 93 ? -3.541 24.976 11.963 1.00 35.25 93 PHE A CA 1
ATOM 703 C C . PHE A 1 93 ? -2.636 25.591 10.885 1.00 35.25 93 PHE A C 1
ATOM 705 O O . PHE A 1 93 ? -1.720 24.959 10.369 1.00 35.25 93 PHE A O 1
ATOM 712 N N . GLY A 1 94 ? -2.736 26.916 10.747 1.00 34.03 94 GLY A N 1
ATOM 713 C CA . GLY A 1 94 ? -1.533 27.726 10.561 1.00 34.03 94 GLY A CA 1
ATOM 714 C C . GLY A 1 94 ? -0.817 27.902 11.905 1.00 34.03 94 GLY A C 1
ATOM 715 O O . GLY A 1 94 ? -1.352 28.558 12.797 1.00 34.03 94 GLY A O 1
ATOM 716 N N . LEU A 1 95 ? 0.376 27.322 12.065 1.00 29.83 95 LEU A N 1
ATOM 717 C CA . LEU A 1 95 ? 1.325 27.658 13.135 1.00 29.83 95 LEU A CA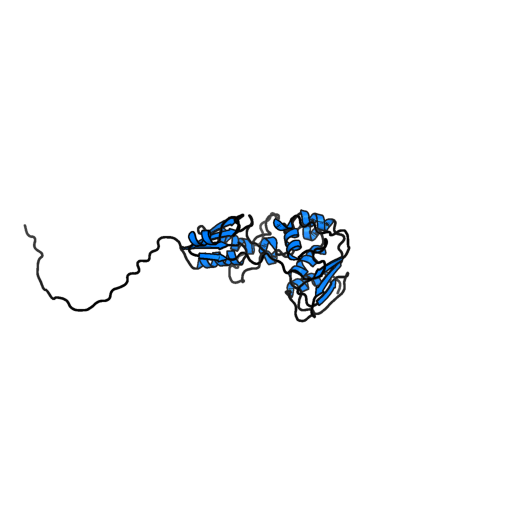 1
ATOM 718 C C . LEU A 1 95 ? 2.752 27.254 12.730 1.00 29.83 95 LEU A C 1
ATOM 720 O O . LEU A 1 95 ? 2.967 26.205 12.130 1.00 29.83 95 LEU A O 1
ATOM 724 N N . ASN A 1 96 ? 3.722 28.118 13.028 1.00 31.64 96 ASN A N 1
ATOM 725 C CA . ASN A 1 96 ? 5.089 28.036 12.510 1.00 31.64 96 ASN A CA 1
ATOM 726 C C . ASN A 1 96 ? 5.839 26.768 12.952 1.00 31.64 96 ASN A C 1
ATOM 728 O O . ASN A 1 96 ? 5.858 26.454 14.140 1.00 31.64 96 ASN A O 1
ATOM 732 N N . TYR A 1 97 ? 6.577 26.140 12.028 1.00 31.64 97 TYR A N 1
ATOM 733 C CA . TYR A 1 97 ? 7.640 25.180 12.367 1.00 31.64 97 TYR A CA 1
ATOM 734 C C . TYR A 1 97 ? 8.918 25.364 11.526 1.00 31.64 97 TYR A C 1
ATOM 736 O O . TYR A 1 97 ? 9.527 24.413 11.038 1.00 31.64 97 TYR A O 1
ATOM 744 N N . TRP A 1 98 ? 9.338 26.622 11.358 1.00 28.94 98 TRP A N 1
ATOM 745 C CA . TRP A 1 98 ? 10.616 26.967 10.729 1.00 28.94 98 TRP A CA 1
ATOM 746 C C . TRP A 1 98 ? 11.782 26.882 11.727 1.00 28.94 98 TRP A C 1
ATOM 748 O O . TRP A 1 98 ? 11.765 27.532 12.764 1.00 28.94 98 TRP A O 1
ATOM 758 N N . ILE A 1 99 ? 12.811 26.123 11.336 1.00 38.16 99 ILE A N 1
ATOM 759 C CA . ILE A 1 99 ? 14.201 26.140 11.833 1.00 38.16 99 ILE A CA 1
ATOM 760 C C . ILE A 1 99 ? 14.399 25.947 13.352 1.00 38.16 99 ILE A C 1
ATOM 762 O O . ILE A 1 99 ? 14.480 26.879 14.144 1.00 38.16 99 ILE A O 1
ATOM 766 N N . ALA A 1 100 ? 14.699 24.697 13.701 1.00 30.91 100 ALA A N 1
ATOM 767 C CA . ALA A 1 100 ? 15.776 24.349 14.630 1.00 30.91 100 ALA A CA 1
ATOM 768 C C . ALA A 1 100 ? 16.570 23.192 13.990 1.00 30.91 100 ALA A C 1
ATOM 770 O O . ALA A 1 100 ? 15.993 22.457 13.178 1.00 30.91 100 ALA A O 1
ATOM 771 N N . GLY A 1 101 ? 17.866 23.089 14.298 1.00 34.16 101 GLY A N 1
ATOM 772 C CA . GLY A 1 101 ? 18.869 22.361 13.506 1.00 34.16 101 GLY A CA 1
ATOM 773 C C . GLY A 1 101 ? 18.767 20.828 13.448 1.00 34.16 101 GLY A C 1
ATOM 774 O O . GLY A 1 101 ? 17.707 20.232 13.645 1.00 34.16 101 GLY A O 1
ATOM 775 N N . ASP A 1 102 ? 19.921 20.228 13.153 1.00 34.81 102 ASP A N 1
ATOM 776 C CA . ASP A 1 102 ? 20.244 18.800 13.261 1.00 34.81 102 ASP A CA 1
ATOM 777 C C . ASP A 1 102 ? 19.443 17.886 12.309 1.00 34.81 102 ASP A C 1
ATOM 779 O O . ASP A 1 102 ? 18.519 17.152 12.668 1.00 34.81 102 ASP A O 1
ATOM 783 N N . GLY A 1 103 ? 19.809 17.957 11.026 1.00 41.41 103 GLY A N 1
ATOM 784 C CA . GLY A 1 103 ? 19.125 17.285 9.921 1.00 41.41 103 GLY A CA 1
ATOM 785 C C . GLY A 1 103 ? 19.408 15.785 9.791 1.00 41.41 103 GLY A C 1
ATOM 786 O O . GLY A 1 103 ? 20.153 15.390 8.901 1.00 41.41 103 GLY A O 1
ATOM 787 N N . PHE A 1 104 ? 18.755 14.949 10.608 1.00 38.06 104 PHE A N 1
ATOM 788 C CA . PHE A 1 104 ? 18.605 13.507 10.317 1.00 38.06 104 PHE A CA 1
ATOM 789 C C . PHE A 1 104 ? 17.286 12.872 10.824 1.00 38.06 104 PHE A C 1
ATOM 791 O O . PHE A 1 104 ? 17.187 11.655 10.945 1.00 38.06 104 PHE A O 1
ATOM 798 N N . GLY A 1 105 ? 16.259 13.674 11.153 1.00 37.97 105 GLY A N 1
ATOM 799 C CA . GLY A 1 105 ? 15.067 13.182 11.876 1.00 37.97 105 GLY A CA 1
ATOM 800 C C . GLY A 1 105 ? 13.706 13.783 11.496 1.00 37.97 105 GLY A C 1
ATOM 801 O O . GLY A 1 105 ? 12.792 13.744 12.315 1.00 37.97 105 GLY A O 1
ATOM 802 N N . LYS A 1 106 ? 13.547 14.377 10.303 1.00 40.97 106 LYS A N 1
ATOM 803 C CA . LYS A 1 106 ? 12.319 15.101 9.894 1.00 40.97 106 LYS A CA 1
ATOM 804 C C . LYS A 1 106 ? 11.881 14.758 8.459 1.00 40.97 106 LYS A C 1
ATOM 806 O O . LYS A 1 106 ? 12.098 15.547 7.548 1.00 40.97 106 LYS A O 1
ATOM 811 N N . LEU A 1 107 ? 11.275 13.583 8.260 1.00 41.06 107 LEU A N 1
ATOM 812 C CA . LEU A 1 107 ? 10.783 13.132 6.936 1.00 41.06 107 LEU A CA 1
ATOM 813 C C . LEU A 1 107 ? 9.418 12.404 6.963 1.00 41.06 107 LEU A C 1
ATOM 815 O O . LEU A 1 107 ? 8.880 12.040 5.924 1.00 41.06 107 LEU A O 1
ATOM 819 N N . LEU A 1 108 ? 8.824 12.215 8.148 1.00 41.84 108 LEU A N 1
ATOM 820 C CA . LEU A 1 108 ? 7.652 11.352 8.374 1.00 41.84 108 LEU A CA 1
ATOM 821 C C . LEU A 1 108 ? 6.563 12.044 9.218 1.00 41.84 108 LEU A C 1
ATOM 823 O O . LEU A 1 108 ? 6.020 11.422 10.125 1.00 41.84 108 LEU A O 1
ATOM 827 N N . GLN A 1 109 ? 6.283 13.339 9.004 1.00 46.31 109 GLN A N 1
ATOM 828 C CA . GLN A 1 109 ? 5.473 14.108 9.967 1.00 46.31 109 GLN A CA 1
ATOM 829 C C . GLN A 1 109 ? 3.980 14.318 9.650 1.00 46.31 109 GLN A C 1
ATOM 831 O O . GLN A 1 109 ? 3.197 13.954 10.508 1.00 46.31 109 GLN A O 1
ATOM 836 N N . VAL A 1 110 ? 3.492 14.867 8.528 1.00 42.56 110 VAL A N 1
ATOM 837 C CA . VAL A 1 110 ? 2.103 15.421 8.541 1.00 42.56 110 VAL A CA 1
ATOM 838 C C . VAL A 1 110 ? 0.954 14.387 8.656 1.00 42.56 110 VAL A C 1
ATOM 840 O O . VAL A 1 110 ? 0.259 14.407 9.675 1.00 42.56 110 VAL A O 1
ATOM 843 N N . VAL A 1 111 ? 0.743 13.456 7.707 1.00 48.50 111 VAL A N 1
ATOM 844 C CA . VAL A 1 111 ? -0.335 12.434 7.840 1.00 48.50 111 VAL A CA 1
ATOM 845 C C . VAL A 1 111 ? -0.091 11.542 9.059 1.00 48.50 111 VAL A C 1
ATOM 847 O O . VAL A 1 111 ? -1.002 11.242 9.833 1.00 48.50 111 VAL A O 1
ATOM 850 N N . ILE A 1 112 ? 1.172 11.176 9.276 1.00 58.62 112 ILE A N 1
ATOM 851 C CA . ILE A 1 112 ? 1.604 10.366 10.414 1.00 58.62 112 ILE A CA 1
ATOM 852 C C . ILE A 1 112 ? 1.340 11.087 11.742 1.00 58.62 112 ILE A C 1
ATOM 854 O O . ILE A 1 112 ? 0.971 10.418 12.697 1.00 58.62 112 ILE A O 1
ATOM 858 N N . ASN A 1 113 ? 1.408 12.418 11.830 1.00 65.56 113 ASN A N 1
ATOM 859 C CA . ASN A 1 113 ? 1.018 13.177 13.022 1.00 65.56 113 ASN A CA 1
ATOM 860 C C . ASN A 1 113 ? -0.493 13.082 13.271 1.00 65.56 113 ASN A C 1
ATOM 862 O O . ASN A 1 113 ? -0.898 12.965 14.425 1.00 65.56 113 ASN A O 1
ATOM 866 N N . GLN A 1 114 ? -1.346 13.097 12.238 1.00 66.69 114 GLN A N 1
ATOM 867 C CA . GLN A 1 114 ? -2.784 12.881 12.439 1.00 66.69 114 GLN A CA 1
ATOM 868 C C . GLN A 1 114 ? -3.056 11.450 12.923 1.00 66.69 114 GLN A C 1
ATOM 870 O O . GLN A 1 114 ? -3.732 11.261 13.934 1.00 66.69 114 GLN A O 1
ATOM 875 N N . PHE A 1 115 ? -2.512 10.444 12.239 1.00 78.62 115 PHE A N 1
ATOM 876 C CA . PHE A 1 115 ? -2.766 9.040 12.570 1.00 78.62 115 PHE A CA 1
ATOM 877 C C . PHE A 1 115 ? -2.103 8.640 13.903 1.00 78.62 115 PHE A C 1
ATOM 879 O O . PHE A 1 115 ? -2.694 7.897 14.684 1.00 78.62 115 PHE A O 1
ATOM 886 N N . SER A 1 116 ? -0.958 9.234 14.253 1.00 76.94 116 SER A N 1
ATOM 887 C CA . SER A 1 116 ? -0.348 9.109 15.585 1.00 76.94 116 SER A CA 1
ATOM 888 C C . SER A 1 116 ? -1.181 9.800 16.661 1.00 76.94 116 SER A C 1
ATOM 890 O O . SER A 1 116 ? -1.344 9.227 17.725 1.00 76.94 116 SER A O 1
ATOM 892 N N . ARG A 1 117 ? -1.789 10.970 16.407 1.00 82.69 117 ARG A N 1
ATOM 893 C CA . ARG A 1 117 ? -2.732 11.598 17.359 1.00 82.69 117 ARG A CA 1
ATOM 894 C C . ARG A 1 117 ? -3.996 10.764 17.588 1.00 82.69 117 ARG A C 1
ATOM 896 O O . ARG A 1 117 ? -4.606 10.881 18.647 1.00 82.69 117 ARG A O 1
ATOM 903 N N . VAL A 1 118 ? -4.390 9.934 16.621 1.00 85.94 118 VAL A N 1
ATOM 904 C CA . VAL A 1 118 ? -5.443 8.923 16.807 1.00 85.94 118 VAL A CA 1
ATOM 905 C C . VAL A 1 118 ? -4.920 7.757 17.650 1.00 85.94 118 VAL A C 1
ATOM 907 O O . VAL A 1 118 ? -5.568 7.402 18.624 1.00 85.94 118 VAL A O 1
ATOM 910 N N . ALA A 1 119 ? -3.741 7.208 17.340 1.00 82.06 119 ALA A N 1
ATOM 911 C CA . ALA A 1 119 ? -3.127 6.100 18.087 1.00 82.06 119 ALA A CA 1
ATOM 912 C C . ALA A 1 119 ? -2.603 6.474 19.496 1.00 82.06 119 ALA A C 1
ATOM 914 O O . ALA A 1 119 ? -2.335 5.595 20.303 1.00 82.06 119 ALA A O 1
ATOM 915 N N . GLN A 1 120 ? -2.444 7.767 19.791 1.00 86.06 120 GLN A N 1
ATOM 916 C CA . GLN A 1 120 ? -2.100 8.319 21.111 1.00 86.06 120 GLN A CA 1
ATOM 917 C C . GLN A 1 120 ? -3.340 8.674 21.948 1.00 86.06 120 GLN A C 1
ATOM 919 O O . GLN A 1 120 ? -3.206 9.160 23.069 1.00 86.06 120 GLN A O 1
ATOM 924 N N . ASN A 1 121 ? -4.549 8.494 21.411 1.00 91.50 121 ASN A N 1
ATOM 925 C CA . ASN A 1 121 ? -5.775 8.711 22.166 1.00 91.50 121 ASN A CA 1
ATOM 926 C C . ASN A 1 121 ? -5.971 7.551 23.151 1.00 91.50 121 ASN A C 1
ATOM 928 O O . ASN A 1 121 ? -5.978 6.401 22.732 1.00 91.50 121 ASN A O 1
ATOM 932 N N . GLU A 1 122 ? -6.196 7.841 24.433 1.00 93.88 122 GLU A N 1
ATOM 933 C CA . GLU A 1 122 ? -6.392 6.826 25.486 1.00 93.88 122 GLU A CA 1
ATOM 934 C C . GLU A 1 122 ? -7.557 5.856 25.201 1.00 93.88 122 GLU A C 1
ATOM 936 O O . GLU A 1 122 ? -7.599 4.759 25.750 1.00 93.88 122 GLU A O 1
ATOM 941 N N . ARG A 1 123 ? -8.492 6.243 24.321 1.00 95.31 123 ARG A N 1
ATOM 942 C CA . ARG A 1 123 ? -9.625 5.424 23.858 1.00 95.31 123 ARG A CA 1
ATOM 943 C C . ARG A 1 123 ? -9.359 4.692 22.533 1.00 95.31 123 ARG A C 1
ATOM 945 O O . ARG A 1 123 ? -10.308 4.241 21.891 1.00 95.31 123 ARG A O 1
ATOM 952 N N . CYS A 1 124 ? -8.108 4.621 22.080 1.00 96.00 124 CYS A N 1
ATOM 953 C CA . CYS A 1 124 ? -7.716 4.009 20.813 1.00 96.00 124 CYS A CA 1
ATOM 954 C C . CYS A 1 124 ? -6.516 3.072 20.997 1.00 96.00 124 CYS A C 1
ATOM 956 O O . CYS A 1 124 ? -5.444 3.516 21.403 1.00 96.00 124 CYS A O 1
ATOM 958 N N . SER A 1 125 ? -6.671 1.795 20.645 1.00 95.81 125 SER A N 1
ATOM 959 C CA . SER A 1 125 ? -5.580 0.811 20.678 1.00 95.81 125 SER A CA 1
ATOM 960 C C . SER A 1 125 ? -5.200 0.356 19.269 1.00 95.81 125 SER A C 1
ATOM 962 O O . SER A 1 125 ? -6.039 0.315 18.368 1.00 95.81 125 SER A O 1
ATOM 964 N N . PHE A 1 126 ? -3.936 -0.033 19.078 1.00 95.31 126 PHE A N 1
ATOM 965 C CA . PHE A 1 126 ? -3.446 -0.631 17.833 1.00 95.31 126 PHE A CA 1
ATOM 966 C C . PHE A 1 126 ? -2.868 -2.028 18.078 1.00 95.31 126 PHE A C 1
ATOM 968 O O . PHE A 1 126 ? -1.973 -2.201 18.905 1.00 95.31 126 PHE A O 1
ATOM 975 N N . PHE A 1 127 ? -3.342 -3.006 17.306 1.00 96.44 127 PHE A N 1
ATOM 976 C CA . PHE A 1 127 ? -2.909 -4.400 17.348 1.00 96.44 127 PHE A CA 1
ATOM 977 C C . PHE A 1 127 ? -2.427 -4.843 15.960 1.00 96.44 127 PHE A C 1
ATOM 979 O O . PHE A 1 127 ? -3.173 -5.422 15.168 1.00 96.44 127 PHE A O 1
ATOM 986 N N . GLY A 1 128 ? -1.164 -4.540 15.660 1.00 95.19 128 GLY A N 1
ATOM 987 C CA . GLY A 1 128 ? -0.479 -5.069 14.481 1.00 95.19 128 GLY A CA 1
ATOM 988 C C . GLY A 1 128 ? -0.163 -6.564 14.609 1.00 95.19 128 GLY A C 1
ATOM 989 O O . GLY A 1 128 ? -0.138 -7.115 15.710 1.00 95.19 128 GLY A O 1
ATOM 990 N N . ASN A 1 129 ? 0.120 -7.216 13.480 1.00 96.44 129 ASN A N 1
ATOM 991 C CA . ASN A 1 129 ? 0.320 -8.670 13.376 1.00 96.44 129 ASN A CA 1
ATOM 992 C C . ASN A 1 129 ? -0.926 -9.506 13.779 1.00 96.44 129 ASN A C 1
ATOM 994 O O . ASN A 1 129 ? -0.806 -10.643 14.240 1.00 96.44 129 ASN A O 1
ATOM 998 N N . VAL A 1 130 ? -2.131 -8.957 13.581 1.00 97.00 130 VAL A N 1
ATOM 999 C CA . VAL A 1 130 ? -3.431 -9.607 13.818 1.00 97.00 130 VAL A CA 1
ATOM 1000 C C . VAL A 1 130 ? -4.228 -9.651 12.512 1.00 97.00 130 VAL A C 1
ATOM 1002 O O . VAL A 1 130 ? -4.801 -8.663 12.059 1.00 97.00 130 VAL A O 1
ATOM 1005 N N . SER A 1 131 ? -4.280 -10.831 11.896 1.00 95.25 131 SER A N 1
ATOM 1006 C CA . SER A 1 131 ? -4.947 -11.056 10.609 1.00 95.25 131 SER A CA 1
ATOM 1007 C C . SER A 1 131 ? -6.401 -11.500 10.775 1.00 95.25 131 SER A C 1
ATOM 1009 O O . SER A 1 131 ? -6.682 -12.523 11.409 1.00 95.25 131 SER A O 1
ATOM 1011 N N . LEU A 1 132 ? -7.335 -10.793 10.132 1.00 95.19 132 LEU A N 1
ATOM 1012 C CA . LEU A 1 132 ? -8.713 -11.270 9.994 1.00 95.19 132 LEU A CA 1
ATOM 1013 C C . LEU A 1 132 ? -8.748 -12.525 9.107 1.00 95.19 132 LEU A C 1
ATOM 1015 O O . LEU A 1 132 ? -8.223 -12.524 7.999 1.00 95.19 132 LEU A O 1
ATOM 1019 N N . GLY A 1 133 ? -9.391 -13.586 9.590 1.00 93.75 133 GLY A N 1
ATOM 1020 C CA . GLY A 1 133 ? -9.525 -14.871 8.900 1.00 93.75 133 GLY A CA 1
ATOM 1021 C C . GLY A 1 133 ? -8.468 -15.918 9.265 1.00 93.75 133 GLY A C 1
ATOM 1022 O O . GLY A 1 133 ? -8.665 -17.083 8.931 1.00 93.75 133 GLY A O 1
ATOM 1023 N N . SER A 1 134 ? -7.394 -15.550 9.976 1.00 92.75 134 SER A N 1
ATOM 1024 C CA . SER A 1 134 ? -6.351 -16.500 10.413 1.00 92.75 134 SER A CA 1
ATOM 1025 C C . SER A 1 134 ? -5.853 -16.296 11.848 1.00 92.75 134 SER A C 1
ATOM 1027 O O . SER A 1 134 ? -5.622 -17.285 12.537 1.00 92.75 134 SER A O 1
ATOM 1029 N N . SER A 1 135 ? -5.732 -15.056 12.337 1.00 95.56 135 SER A N 1
ATOM 1030 C CA . SER A 1 135 ? -5.471 -14.768 13.760 1.00 95.56 135 SER A CA 1
ATOM 1031 C C . SER A 1 135 ? -6.764 -14.648 14.569 1.00 95.56 135 SER A C 1
ATOM 1033 O O . SER A 1 135 ? -6.807 -15.072 15.718 1.00 95.56 135 SER A O 1
ATOM 1035 N N . VAL A 1 136 ? -7.805 -14.058 13.971 1.00 97.00 136 VAL A N 1
ATOM 1036 C CA . VAL A 1 136 ? -9.151 -13.888 14.547 1.00 97.00 136 VAL A CA 1
ATOM 1037 C C . VAL A 1 136 ? -10.207 -14.013 13.451 1.00 97.00 136 VAL A C 1
ATOM 1039 O O . VAL A 1 136 ? -9.987 -13.573 12.321 1.00 97.00 136 VAL A O 1
ATOM 1042 N N . THR A 1 137 ? -11.377 -14.574 13.748 1.00 97.94 137 THR A N 1
ATOM 1043 C CA . THR A 1 137 ? -12.501 -14.631 12.801 1.00 97.94 137 THR A CA 1
ATOM 1044 C C . THR A 1 137 ? -13.417 -13.411 12.918 1.00 97.94 137 THR A C 1
ATOM 1046 O O . THR A 1 137 ? -13.546 -12.780 13.969 1.00 97.94 137 THR A O 1
ATOM 1049 N N . LEU A 1 138 ? -14.151 -13.108 11.840 1.00 97.19 138 LEU A N 1
ATOM 1050 C CA . LEU A 1 138 ? -15.178 -12.060 11.861 1.00 97.19 138 LEU A CA 1
ATOM 1051 C C . LEU A 1 138 ? -16.325 -12.378 12.841 1.00 97.19 138 LEU A C 1
ATOM 1053 O O . LEU A 1 138 ? -16.996 -11.461 13.311 1.00 97.19 138 LEU A O 1
ATOM 1057 N N . LEU A 1 139 ? -16.558 -13.657 13.159 1.00 97.44 139 LEU A N 1
ATOM 1058 C CA . LEU A 1 139 ? -17.571 -14.069 14.131 1.00 97.44 139 LEU A CA 1
ATOM 1059 C C . LEU A 1 139 ? -17.146 -13.712 15.561 1.00 97.44 139 LEU A C 1
ATOM 1061 O O . LEU A 1 139 ? -17.940 -13.138 16.302 1.00 97.44 139 LEU A O 1
ATOM 1065 N N . GLU A 1 140 ? -15.889 -13.982 15.920 1.00 97.69 140 GLU A N 1
ATOM 1066 C CA . GLU A 1 140 ? -15.332 -13.624 17.229 1.00 97.69 140 GLU A CA 1
ATOM 1067 C C . GLU A 1 140 ? -15.326 -12.105 17.416 1.00 97.69 140 GLU A C 1
ATOM 1069 O O . GLU A 1 140 ? -15.881 -11.619 18.401 1.00 97.69 140 GLU A O 1
ATOM 1074 N N . LEU A 1 141 ? -14.833 -11.331 16.439 1.00 97.44 141 LEU A N 1
ATOM 1075 C CA . LEU A 1 141 ? -14.894 -9.863 16.505 1.00 97.44 141 LEU A CA 1
ATOM 1076 C C . LEU A 1 141 ? -16.336 -9.354 16.694 1.00 97.44 141 LEU A C 1
ATOM 1078 O O . LEU A 1 141 ? -16.584 -8.496 17.539 1.00 97.44 141 LEU A O 1
ATOM 1082 N N . ARG A 1 142 ? -17.317 -9.927 15.984 1.00 97.12 142 ARG A N 1
ATOM 1083 C CA . ARG A 1 142 ? -18.742 -9.572 16.138 1.00 97.12 142 ARG A CA 1
ATOM 1084 C C . ARG A 1 142 ? -19.383 -10.030 17.456 1.00 97.12 142 ARG A C 1
ATOM 1086 O O . ARG A 1 142 ? -20.501 -9.607 17.736 1.00 97.12 142 ARG A O 1
ATOM 1093 N N . SER A 1 143 ? -18.714 -10.871 18.246 1.00 96.75 143 SER A N 1
ATOM 1094 C CA . SER A 1 143 ? -19.120 -11.210 19.620 1.00 96.75 143 SER A CA 1
ATOM 1095 C C . SER A 1 143 ? -18.458 -10.327 20.686 1.00 96.75 143 SER A C 1
ATOM 1097 O O . SER A 1 143 ? -19.028 -10.140 21.758 1.00 96.75 143 SER A O 1
ATOM 1099 N N . MET A 1 144 ? -17.280 -9.761 20.395 1.00 95.81 144 MET A N 1
ATOM 1100 C CA . MET A 1 144 ? -16.506 -8.938 21.335 1.00 95.81 144 MET A CA 1
ATOM 1101 C C . MET A 1 144 ? -16.806 -7.434 21.223 1.00 95.81 144 MET A C 1
ATOM 1103 O O . MET A 1 144 ? -16.735 -6.719 22.229 1.00 95.81 144 MET A O 1
ATOM 1107 N N . TYR A 1 145 ? -17.150 -6.958 20.024 1.00 97.50 145 TYR A N 1
ATOM 1108 C CA . TYR A 1 145 ? -17.361 -5.543 19.705 1.00 97.50 145 TYR A CA 1
ATOM 1109 C C . TYR A 1 145 ? -18.814 -5.249 19.323 1.00 97.50 145 TYR A C 1
ATOM 1111 O O . TYR A 1 145 ? -19.503 -6.084 18.740 1.00 97.50 145 TYR A O 1
ATOM 1119 N N . ASN A 1 146 ? -19.276 -4.028 19.605 1.00 97.12 146 ASN A N 1
ATOM 1120 C CA . ASN A 1 146 ? -20.622 -3.577 19.243 1.00 97.12 146 ASN A CA 1
ATOM 1121 C C . ASN A 1 146 ? -20.779 -3.393 17.724 1.00 97.12 146 ASN A C 1
ATOM 1123 O O . ASN A 1 146 ? -21.874 -3.578 17.193 1.00 97.12 146 ASN A O 1
ATOM 1127 N N . ALA A 1 147 ? -19.690 -3.058 17.027 1.00 97.19 147 ALA A N 1
ATOM 1128 C CA . ALA A 1 147 ? -19.593 -3.122 15.573 1.00 97.19 147 ALA A CA 1
ATOM 1129 C C . ALA A 1 147 ? -18.150 -3.414 15.128 1.00 97.19 147 ALA A C 1
ATOM 1131 O O . ALA A 1 147 ? -17.192 -3.179 15.866 1.00 97.19 147 ALA A O 1
ATOM 1132 N N . VAL A 1 148 ? -18.014 -3.902 13.894 1.00 98.12 148 VAL A N 1
ATOM 1133 C CA . VAL A 1 148 ? -16.731 -4.155 13.227 1.00 98.12 148 VAL A CA 1
ATOM 1134 C C . VAL A 1 148 ? -16.753 -3.430 11.884 1.00 98.12 148 VAL A C 1
ATOM 1136 O O . VAL A 1 148 ? -17.663 -3.660 11.086 1.00 98.12 148 VAL A O 1
ATOM 1139 N N . VAL A 1 149 ? -15.775 -2.562 11.631 1.00 97.94 149 VAL A N 1
ATOM 1140 C CA . VAL A 1 149 ? -15.611 -1.851 10.357 1.00 97.94 149 VAL A CA 1
ATOM 1141 C C . VAL A 1 149 ? -14.492 -2.508 9.558 1.00 97.94 149 VAL A C 1
ATOM 1143 O O . VAL A 1 149 ? -13.380 -2.673 10.053 1.00 97.94 149 VAL A O 1
ATOM 1146 N N . LEU A 1 150 ? -14.781 -2.877 8.311 1.00 97.62 150 LEU A N 1
ATOM 1147 C CA . LEU A 1 150 ? -13.803 -3.456 7.393 1.00 97.62 150 LEU A CA 1
ATOM 1148 C C . LEU A 1 150 ? -13.164 -2.335 6.562 1.00 97.62 150 LEU A C 1
ATOM 1150 O O . LEU A 1 150 ? -13.830 -1.717 5.736 1.00 97.62 150 LEU A O 1
ATOM 1154 N N . ALA A 1 151 ? -11.882 -2.069 6.809 1.00 95.94 151 ALA A N 1
ATOM 1155 C CA . ALA A 1 151 ? -11.100 -0.975 6.229 1.00 95.94 151 ALA A CA 1
ATOM 1156 C C . ALA A 1 151 ? -9.747 -1.449 5.645 1.00 95.94 151 ALA A C 1
ATOM 1158 O O . ALA A 1 151 ? -8.847 -0.642 5.415 1.00 95.94 151 ALA A O 1
ATOM 1159 N N . TYR A 1 152 ? -9.613 -2.753 5.370 1.00 91.00 152 TYR A N 1
ATOM 1160 C CA . TYR A 1 152 ? -8.380 -3.418 4.920 1.00 91.00 152 TYR A CA 1
ATOM 1161 C C . TYR A 1 152 ? -7.962 -3.093 3.470 1.00 91.00 152 TYR A C 1
ATOM 1163 O O . TYR A 1 152 ? -6.931 -3.564 3.001 1.00 91.00 152 TYR A O 1
ATOM 1171 N N . GLY A 1 153 ? -8.732 -2.270 2.752 1.00 88.31 153 GLY A N 1
ATOM 1172 C CA . GLY A 1 153 ? -8.425 -1.854 1.383 1.00 88.31 153 GLY A CA 1
ATOM 1173 C C . GLY A 1 1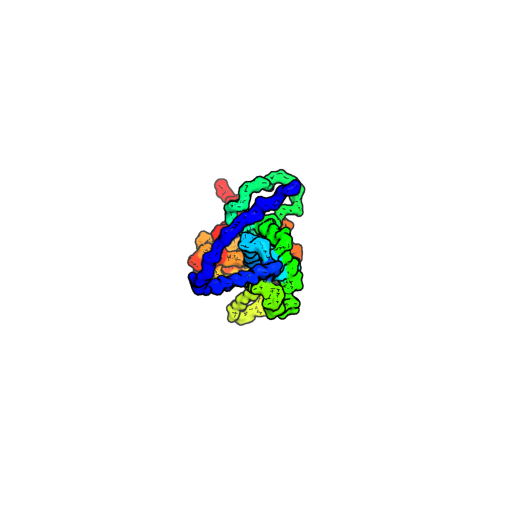53 ? -8.635 -2.970 0.355 1.00 88.31 153 GLY A C 1
ATOM 1174 O O . GLY A 1 153 ? -9.593 -3.735 0.441 1.00 88.31 153 GLY A O 1
ATOM 1175 N N . ALA A 1 154 ? -7.753 -3.030 -0.644 1.00 80.88 154 ALA A N 1
ATOM 1176 C CA . ALA A 1 154 ? -7.743 -4.059 -1.678 1.00 80.88 154 ALA A CA 1
ATOM 1177 C C . ALA A 1 154 ? -6.307 -4.569 -1.870 1.00 80.88 154 ALA A C 1
ATOM 1179 O O . ALA A 1 154 ? -5.457 -3.843 -2.381 1.00 80.88 154 ALA A O 1
ATOM 1180 N N . GLU A 1 155 ? -6.038 -5.802 -1.435 1.00 72.19 155 GLU A N 1
ATOM 1181 C CA . GLU A 1 155 ? -4.707 -6.428 -1.519 1.00 72.19 155 GLU A CA 1
ATOM 1182 C C . GLU A 1 155 ? -4.474 -7.196 -2.835 1.00 72.19 155 GLU A C 1
ATOM 1184 O O . GLU A 1 155 ? -3.337 -7.532 -3.152 1.00 72.19 155 GLU A O 1
ATOM 1189 N N . SER A 1 156 ? -5.530 -7.476 -3.608 1.00 71.56 156 SER A N 1
ATOM 1190 C CA . SER A 1 156 ? -5.476 -8.286 -4.834 1.00 71.56 156 SER A CA 1
ATOM 1191 C C . SER A 1 156 ? -5.250 -7.458 -6.103 1.00 71.56 156 SER A C 1
ATOM 1193 O O . SER A 1 156 ? -5.961 -6.476 -6.340 1.00 71.56 156 SER A O 1
ATOM 1195 N N . ASP A 1 157 ? -4.356 -7.927 -6.972 1.00 73.44 157 ASP A N 1
ATOM 1196 C CA . ASP A 1 157 ? -4.178 -7.392 -8.325 1.00 73.44 157 ASP A CA 1
ATOM 1197 C C . ASP A 1 157 ? -5.285 -7.820 -9.297 1.00 73.44 157 ASP A C 1
ATOM 1199 O O . ASP A 1 157 ? -6.188 -8.597 -8.981 1.00 73.44 157 ASP A O 1
ATOM 1203 N N . ARG A 1 158 ? -5.195 -7.300 -10.524 1.00 73.50 158 ARG A N 1
ATOM 1204 C CA . ARG A 1 158 ? -5.952 -7.790 -11.677 1.00 73.50 158 ARG A CA 1
ATOM 1205 C C . ARG A 1 158 ? -4.977 -8.468 -12.632 1.00 73.50 158 ARG A C 1
ATOM 1207 O O . ARG A 1 158 ? -4.123 -7.781 -13.186 1.00 73.50 158 ARG A O 1
ATOM 1214 N N . SER A 1 159 ? -5.144 -9.770 -12.852 1.00 78.25 159 SER A N 1
ATOM 1215 C CA . SER A 1 159 ? -4.490 -10.480 -13.956 1.00 78.25 159 SER A CA 1
ATOM 1216 C C . SER A 1 159 ? -4.792 -9.785 -15.287 1.00 78.25 159 SER A C 1
ATOM 1218 O O . SER A 1 159 ? -5.869 -9.205 -15.472 1.00 78.25 159 SER A O 1
ATOM 1220 N N . LEU A 1 160 ? -3.851 -9.856 -16.222 1.00 79.62 160 LEU A N 1
ATOM 1221 C CA . LEU A 1 160 ? -4.025 -9.377 -17.589 1.00 79.62 160 LEU A CA 1
ATOM 1222 C C . LEU A 1 160 ? -4.890 -10.353 -18.403 1.00 79.62 160 LEU A C 1
ATOM 1224 O O . LEU A 1 160 ? -5.564 -9.924 -19.341 1.00 79.62 160 LEU A O 1
ATOM 1228 N N . GLY A 1 161 ? -4.902 -11.640 -18.037 1.00 83.00 161 GLY A N 1
ATOM 1229 C CA . GLY A 1 161 ? -5.655 -12.687 -18.730 1.00 83.00 161 GLY A CA 1
ATOM 1230 C C . GLY A 1 161 ? -5.030 -13.068 -20.073 1.00 83.00 161 GLY A C 1
ATOM 1231 O O . GLY A 1 161 ? -5.748 -13.455 -20.998 1.00 83.00 161 GLY A O 1
ATOM 1232 N N . ILE A 1 162 ? -3.711 -12.895 -20.212 1.00 85.00 162 ILE A N 1
ATOM 1233 C CA . ILE A 1 162 ? -2.976 -13.088 -21.468 1.00 85.00 162 ILE A CA 1
ATOM 1234 C C . ILE A 1 162 ? -2.093 -14.344 -21.414 1.00 85.00 162 ILE A C 1
ATOM 1236 O O . ILE A 1 162 ? -1.558 -14.685 -20.357 1.00 85.00 162 ILE A O 1
ATOM 1240 N N . PRO A 1 163 ? -1.883 -15.043 -22.548 1.00 88.69 163 PRO A N 1
ATOM 1241 C CA . PRO A 1 163 ? -1.024 -16.219 -22.572 1.00 88.69 163 PRO A CA 1
ATOM 1242 C C . PRO A 1 163 ? 0.385 -15.904 -22.058 1.00 88.69 163 PRO A C 1
ATOM 1244 O O . PRO A 1 163 ? 1.062 -15.036 -22.606 1.00 88.69 163 PRO A O 1
ATOM 1247 N N . LYS A 1 164 ? 0.841 -16.690 -21.074 1.00 88.56 164 LYS A N 1
ATOM 1248 C CA . LYS A 1 164 ? 2.168 -16.595 -20.441 1.00 88.56 164 LYS A CA 1
ATOM 1249 C C . LYS A 1 164 ? 2.397 -15.357 -19.551 1.00 88.56 164 LYS A C 1
ATOM 1251 O O . LYS A 1 164 ? 3.543 -14.949 -19.401 1.00 88.56 164 LYS A O 1
ATOM 1256 N N . GLU A 1 165 ? 1.356 -14.798 -18.928 1.00 86.00 165 GLU A N 1
ATOM 1257 C CA . GLU A 1 165 ? 1.532 -13.752 -17.898 1.00 86.00 165 GLU A CA 1
ATOM 1258 C C . GLU A 1 165 ? 2.330 -14.221 -16.659 1.00 86.00 165 GLU A C 1
ATOM 1260 O O . GLU A 1 165 ? 2.971 -13.409 -16.008 1.00 86.00 165 GLU A O 1
ATOM 1265 N N . GLU A 1 166 ? 2.401 -15.534 -16.417 1.00 87.56 166 GLU A N 1
ATOM 1266 C CA . GLU A 1 166 ? 3.167 -16.191 -15.338 1.00 87.56 166 GLU A CA 1
ATOM 1267 C C . GLU A 1 166 ? 4.693 -16.324 -15.607 1.00 87.56 166 GLU A C 1
ATOM 1269 O O . GLU A 1 166 ? 5.366 -17.164 -15.004 1.00 87.56 166 GLU A O 1
ATOM 1274 N N . LEU A 1 167 ? 5.262 -15.596 -16.579 1.00 89.62 167 LEU A N 1
ATOM 1275 C CA . LEU A 1 167 ? 6.698 -15.684 -16.891 1.00 89.62 167 LEU A CA 1
ATOM 1276 C C . LEU A 1 167 ? 7.550 -14.806 -15.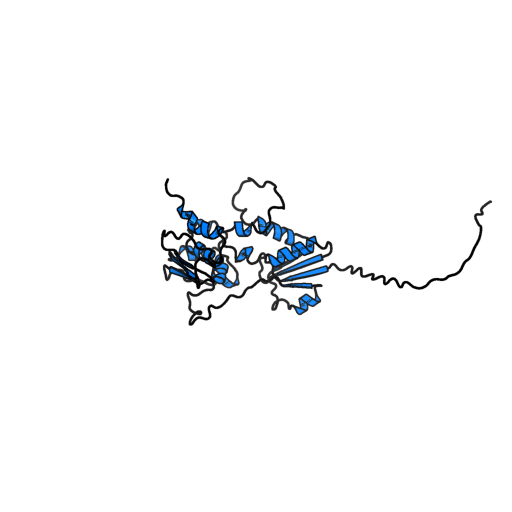968 1.00 89.62 167 LEU A C 1
ATOM 1278 O O . LEU A 1 167 ? 7.212 -13.660 -15.690 1.00 89.62 167 LEU A O 1
ATOM 1282 N N . ALA A 1 168 ? 8.728 -15.311 -15.590 1.00 88.44 168 ALA A N 1
ATOM 1283 C CA . ALA A 1 168 ? 9.746 -14.515 -14.909 1.00 88.44 168 ALA A CA 1
ATOM 1284 C C . ALA A 1 168 ? 10.087 -13.245 -15.716 1.00 88.44 168 ALA A C 1
ATOM 1286 O O . ALA A 1 168 ? 10.254 -13.306 -16.936 1.00 88.44 168 ALA A O 1
ATOM 1287 N N . GLY A 1 169 ? 10.175 -12.104 -15.027 1.00 89.25 169 GLY A N 1
ATOM 1288 C CA . GLY A 1 169 ? 10.266 -10.773 -15.638 1.00 89.25 169 GLY A CA 1
ATOM 1289 C C . GLY A 1 169 ? 8.916 -10.055 -15.786 1.00 89.25 169 GLY A C 1
ATOM 1290 O O . GLY A 1 169 ? 8.903 -8.851 -16.035 1.00 89.25 169 GLY A O 1
ATOM 1291 N N . ILE A 1 170 ? 7.788 -10.750 -15.598 1.00 91.75 170 ILE A N 1
ATOM 1292 C CA . ILE A 1 170 ? 6.454 -10.149 -15.475 1.00 91.75 170 ILE A CA 1
ATOM 1293 C C . ILE A 1 170 ? 6.104 -10.057 -13.985 1.00 91.75 170 ILE A C 1
ATOM 1295 O O . ILE A 1 170 ? 6.233 -11.031 -13.248 1.00 91.75 170 ILE A O 1
ATOM 1299 N N . TYR A 1 171 ? 5.668 -8.875 -13.548 1.00 90.88 171 TYR A N 1
ATOM 1300 C CA . TYR A 1 171 ? 5.321 -8.565 -12.159 1.00 90.88 171 TYR A CA 1
ATOM 1301 C C . TYR A 1 171 ? 4.116 -7.622 -12.137 1.00 90.88 171 TYR A C 1
ATOM 1303 O O . TYR A 1 171 ? 3.986 -6.771 -13.027 1.00 90.88 171 TYR A O 1
ATOM 1311 N N . ALA A 1 172 ? 3.256 -7.693 -11.119 1.00 89.56 172 ALA A N 1
ATOM 1312 C CA . ALA A 1 172 ? 2.261 -6.646 -10.927 1.00 89.56 172 ALA A CA 1
ATOM 1313 C C . ALA A 1 172 ? 2.944 -5.369 -10.410 1.00 89.56 172 ALA A C 1
ATOM 1315 O O . ALA A 1 172 ? 3.797 -5.410 -9.522 1.00 89.56 172 ALA A O 1
ATOM 1316 N N . ALA A 1 173 ? 2.545 -4.199 -10.921 1.00 88.25 173 ALA A N 1
ATOM 1317 C CA . ALA A 1 173 ? 3.152 -2.926 -10.516 1.00 88.25 173 ALA A CA 1
ATOM 1318 C C . ALA A 1 173 ? 3.078 -2.703 -8.991 1.00 88.25 173 ALA A C 1
ATOM 1320 O O . ALA A 1 173 ? 4.031 -2.218 -8.390 1.00 88.25 173 ALA A O 1
ATOM 1321 N N . ARG A 1 174 ? 1.987 -3.148 -8.347 1.00 88.00 174 ARG A N 1
ATOM 1322 C CA . ARG A 1 174 ? 1.812 -3.147 -6.885 1.00 88.00 174 ARG A CA 1
ATOM 1323 C C . ARG A 1 174 ? 2.903 -3.941 -6.158 1.00 88.00 174 ARG A C 1
ATOM 1325 O O . ARG A 1 174 ? 3.364 -3.491 -5.116 1.00 88.00 174 ARG A O 1
ATOM 1332 N N . GLU A 1 175 ? 3.327 -5.087 -6.688 1.00 91.56 175 GLU A N 1
ATOM 1333 C CA . GLU A 1 175 ? 4.378 -5.915 -6.084 1.00 91.56 175 GLU A CA 1
ATOM 1334 C C . GLU A 1 175 ? 5.737 -5.227 -6.164 1.00 91.56 175 GLU A C 1
ATOM 1336 O O . GLU A 1 175 ? 6.469 -5.217 -5.179 1.00 91.56 175 GLU A O 1
ATOM 1341 N N . PHE A 1 176 ? 6.052 -4.589 -7.297 1.00 94.25 176 PHE A N 1
ATOM 1342 C CA . PHE A 1 176 ? 7.281 -3.807 -7.457 1.00 94.25 176 PHE A CA 1
ATOM 1343 C C . PHE A 1 176 ? 7.313 -2.590 -6.516 1.00 94.25 176 PHE A C 1
ATOM 1345 O O . PHE A 1 176 ? 8.336 -2.313 -5.891 1.00 94.25 176 PHE A O 1
ATOM 1352 N N . VAL A 1 177 ? 6.172 -1.911 -6.342 1.00 92.38 177 VAL A N 1
ATOM 1353 C CA . VAL A 1 177 ? 5.995 -0.831 -5.354 1.00 92.38 177 VAL A CA 1
ATOM 1354 C C . VAL A 1 177 ? 6.192 -1.337 -3.926 1.00 92.38 177 VAL A C 1
ATOM 1356 O O . VAL A 1 177 ? 6.942 -0.753 -3.144 1.00 92.38 177 VAL A O 1
ATOM 1359 N N . TRP A 1 178 ? 5.551 -2.454 -3.583 1.00 93.12 178 TRP A N 1
ATOM 1360 C CA . TRP A 1 178 ? 5.687 -3.100 -2.280 1.00 93.12 178 TRP A CA 1
ATOM 1361 C C . TRP A 1 178 ? 7.124 -3.571 -2.025 1.00 93.12 178 TRP A C 1
ATOM 1363 O O . TRP A 1 178 ? 7.609 -3.442 -0.904 1.00 93.12 178 TRP A O 1
ATOM 1373 N N . TRP A 1 179 ? 7.827 -4.057 -3.048 1.00 96.56 179 TRP A N 1
ATOM 1374 C CA . TRP A 1 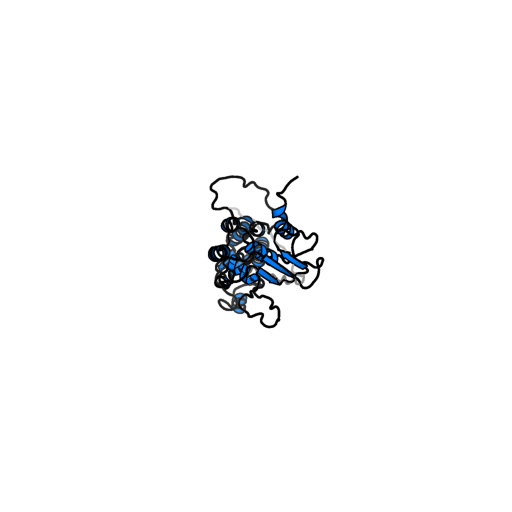179 ? 9.244 -4.402 -2.989 1.00 96.56 179 TRP A CA 1
ATOM 1375 C C . TRP A 1 179 ? 10.107 -3.173 -2.682 1.00 96.56 179 TRP A C 1
ATOM 1377 O O . TRP A 1 179 ? 10.798 -3.177 -1.661 1.00 96.56 179 TRP A O 1
ATOM 1387 N N . TYR A 1 180 ? 10.024 -2.081 -3.458 1.00 95.38 180 TYR A N 1
ATOM 1388 C CA . TYR A 1 180 ? 10.879 -0.916 -3.193 1.00 95.38 180 TYR A CA 1
ATOM 1389 C C . TYR A 1 180 ? 10.570 -0.229 -1.853 1.00 95.38 180 TYR A C 1
ATOM 1391 O O . TYR A 1 180 ? 11.501 0.186 -1.158 1.00 95.38 180 TYR A O 1
ATOM 1399 N N . ASN A 1 181 ? 9.303 -0.214 -1.421 1.00 92.25 181 ASN A N 1
ATOM 1400 C CA . ASN A 1 181 ? 8.881 0.292 -0.107 1.00 92.25 181 ASN A CA 1
ATOM 1401 C C . ASN A 1 181 ? 9.126 -0.704 1.054 1.00 92.25 181 ASN A C 1
ATOM 1403 O O . ASN A 1 181 ? 8.769 -0.420 2.199 1.00 92.25 181 ASN A O 1
ATOM 1407 N N . GLY A 1 182 ? 9.737 -1.870 0.805 1.00 91.56 182 GLY A N 1
ATOM 1408 C CA . GLY A 1 182 ? 10.132 -2.820 1.853 1.00 91.56 182 GLY A CA 1
ATOM 1409 C C . GLY A 1 182 ? 8.969 -3.531 2.556 1.00 91.56 182 GLY A C 1
ATOM 1410 O O . GLY A 1 182 ? 9.092 -3.907 3.724 1.00 91.56 182 GLY A O 1
ATOM 1411 N N . HIS A 1 183 ? 7.840 -3.712 1.872 1.00 92.88 183 HIS A N 1
ATOM 1412 C CA . HIS A 1 183 ? 6.690 -4.456 2.376 1.00 92.88 183 HIS A CA 1
ATOM 1413 C C . HIS A 1 183 ? 7.050 -5.935 2.624 1.00 92.88 183 HIS A C 1
ATOM 1415 O O . HIS A 1 183 ? 7.686 -6.543 1.756 1.00 92.88 183 HIS A O 1
ATOM 1421 N N . PRO A 1 184 ? 6.627 -6.556 3.746 1.00 92.12 184 PRO A N 1
ATOM 1422 C CA . PRO A 1 184 ? 7.037 -7.920 4.093 1.00 92.12 184 PRO A CA 1
ATOM 1423 C C . PRO A 1 184 ? 6.779 -8.953 2.990 1.00 92.12 184 PRO A C 1
ATOM 1425 O O . PRO A 1 184 ? 7.669 -9.741 2.681 1.00 92.12 184 PRO A O 1
ATOM 1428 N N . ASP A 1 185 ? 5.601 -8.900 2.362 1.00 91.50 185 ASP A N 1
ATOM 1429 C CA . ASP A 1 185 ? 5.161 -9.904 1.384 1.00 91.50 185 ASP A CA 1
ATOM 1430 C C . ASP A 1 185 ? 5.977 -9.888 0.074 1.00 91.50 185 ASP A C 1
ATOM 1432 O O . ASP A 1 185 ? 6.163 -10.933 -0.541 1.00 91.50 185 ASP A O 1
ATOM 1436 N N . CYS A 1 186 ? 6.484 -8.720 -0.348 1.00 92.94 186 CYS A N 1
ATOM 1437 C CA . CYS A 1 186 ? 7.189 -8.547 -1.631 1.00 92.94 186 CYS A CA 1
ATOM 1438 C C . CYS A 1 186 ? 8.693 -8.275 -1.474 1.00 92.94 186 CYS A C 1
ATOM 1440 O O . CYS A 1 186 ? 9.391 -8.104 -2.470 1.00 92.94 186 CYS A O 1
ATOM 1442 N N . ARG A 1 187 ? 9.236 -8.289 -0.249 1.00 90.81 187 ARG A N 1
ATOM 1443 C CA . ARG A 1 187 ? 10.679 -8.118 0.017 1.00 90.81 187 ARG A CA 1
ATOM 1444 C C . ARG A 1 187 ? 11.566 -9.084 -0.787 1.00 90.81 187 ARG A C 1
ATOM 1446 O O . ARG A 1 187 ? 12.694 -8.758 -1.143 1.00 90.81 187 ARG A O 1
ATOM 1453 N N . ASN A 1 188 ? 11.053 -10.272 -1.095 1.00 92.38 188 ASN A N 1
ATOM 1454 C CA . ASN A 1 188 ? 11.786 -11.310 -1.819 1.00 92.38 188 ASN A CA 1
ATOM 1455 C C . ASN A 1 188 ? 11.450 -11.363 -3.326 1.00 92.38 188 ASN A C 1
ATOM 1457 O O . ASN A 1 188 ? 11.802 -12.346 -3.969 1.00 92.38 188 ASN A O 1
ATOM 1461 N N . LEU A 1 189 ? 10.784 -10.340 -3.890 1.00 93.12 189 LEU A N 1
ATOM 1462 C CA . LEU A 1 189 ? 10.369 -10.301 -5.304 1.00 93.12 189 LEU A CA 1
ATOM 1463 C C . LEU A 1 189 ? 11.545 -10.455 -6.284 1.00 93.12 189 LEU A C 1
ATOM 1465 O O . LEU A 1 189 ? 11.381 -11.064 -7.336 1.00 93.12 189 LEU A O 1
ATOM 1469 N N . ALA A 1 190 ? 12.711 -9.905 -5.920 1.00 92.81 190 ALA A N 1
ATOM 1470 C CA . ALA A 1 190 ? 13.967 -9.990 -6.670 1.00 92.81 190 ALA A CA 1
ATOM 1471 C C . ALA A 1 190 ? 13.807 -9.753 -8.195 1.00 92.81 190 ALA A C 1
ATOM 1473 O O . ALA A 1 190 ? 14.143 -10.637 -8.988 1.00 92.81 190 ALA A O 1
ATOM 1474 N N . PRO A 1 191 ? 13.280 -8.584 -8.618 1.00 94.62 191 PRO A N 1
ATOM 1475 C CA . PRO A 1 191 ? 13.081 -8.283 -10.031 1.00 94.62 191 PRO A CA 1
ATOM 1476 C C . PRO A 1 191 ? 14.408 -8.287 -10.803 1.00 94.62 191 PRO A C 1
ATOM 1478 O O . PRO A 1 191 ? 15.409 -7.740 -10.334 1.00 94.62 191 PRO A O 1
ATOM 1481 N N . ASP A 1 192 ? 14.416 -8.874 -12.003 1.00 94.31 192 ASP A N 1
ATOM 1482 C CA . ASP A 1 192 ? 15.577 -8.804 -12.896 1.00 94.31 192 ASP A CA 1
ATOM 1483 C C . ASP A 1 192 ? 15.659 -7.417 -13.547 1.00 94.31 192 ASP A C 1
ATOM 1485 O O . ASP A 1 192 ? 14.889 -7.079 -14.446 1.00 94.31 192 ASP A O 1
ATOM 1489 N N . LEU A 1 193 ? 16.613 -6.618 -13.069 1.00 95.38 193 LEU A N 1
ATOM 1490 C CA . LEU A 1 193 ? 16.936 -5.284 -13.577 1.00 95.38 193 LEU A CA 1
ATOM 1491 C C . LEU A 1 193 ? 18.248 -5.266 -14.384 1.00 95.38 193 LEU A C 1
ATOM 1493 O O . LEU A 1 193 ? 18.806 -4.197 -14.615 1.00 95.38 193 LEU A O 1
ATOM 1497 N N . LYS A 1 194 ? 18.778 -6.440 -14.762 1.00 94.38 194 LYS A N 1
ATOM 1498 C CA . LYS A 1 194 ? 20.124 -6.607 -15.342 1.00 94.38 194 LYS A CA 1
ATOM 1499 C C . LYS A 1 194 ? 20.106 -7.162 -16.762 1.00 94.38 194 LYS A C 1
ATOM 1501 O O . LYS A 1 194 ? 20.936 -6.756 -17.577 1.00 94.38 194 LYS A O 1
ATOM 1506 N N . SER A 1 195 ? 19.173 -8.059 -17.075 1.00 91.62 195 SER A N 1
ATOM 1507 C CA . SER A 1 195 ? 19.115 -8.746 -18.377 1.00 91.62 195 SER A CA 1
ATOM 1508 C C . SER A 1 195 ? 18.596 -7.890 -19.545 1.00 91.62 195 SER A C 1
ATOM 1510 O O . SER A 1 195 ? 18.594 -8.362 -20.682 1.00 91.62 195 SER A O 1
ATOM 1512 N N . SER A 1 196 ? 18.154 -6.648 -19.311 1.00 92.19 196 SER A N 1
ATOM 1513 C CA . SER A 1 196 ? 17.658 -5.737 -20.354 1.00 92.19 196 SER A CA 1
ATOM 1514 C C . SER A 1 196 ? 17.903 -4.267 -20.005 1.00 92.19 196 SER A C 1
ATOM 1516 O O . SER A 1 196 ? 17.914 -3.909 -18.834 1.00 92.19 196 SER A O 1
ATOM 1518 N N . ASP A 1 197 ? 18.030 -3.405 -21.019 1.00 92.94 197 ASP A N 1
ATOM 1519 C CA . ASP A 1 197 ? 18.034 -1.943 -20.859 1.00 92.94 197 ASP A CA 1
ATOM 1520 C C . ASP A 1 197 ? 16.618 -1.334 -20.802 1.00 92.94 197 ASP A C 1
ATOM 1522 O O . ASP A 1 197 ? 16.465 -0.124 -20.617 1.00 92.94 197 ASP A O 1
ATOM 1526 N N . THR A 1 198 ? 15.583 -2.159 -20.973 1.00 91.75 198 THR A N 1
ATOM 1527 C CA . THR A 1 198 ? 14.221 -1.726 -21.282 1.00 91.75 198 THR A CA 1
ATOM 1528 C C . THR A 1 198 ? 13.199 -2.396 -20.367 1.00 91.75 198 THR A C 1
ATOM 1530 O O . THR A 1 198 ? 13.081 -3.619 -20.346 1.00 91.75 198 THR A O 1
ATOM 1533 N N . ALA A 1 199 ? 12.382 -1.592 -19.682 1.00 92.00 199 ALA A N 1
ATOM 1534 C CA . ALA A 1 199 ? 11.173 -2.050 -18.996 1.00 92.00 199 ALA A CA 1
ATOM 1535 C C . ALA A 1 199 ? 9.904 -1.656 -19.774 1.00 92.00 199 ALA A C 1
ATOM 1537 O O . ALA A 1 199 ? 9.859 -0.620 -20.441 1.00 92.00 199 ALA A O 1
ATOM 1538 N N . VAL A 1 200 ? 8.839 -2.452 -19.648 1.00 91.12 200 VAL A N 1
ATOM 1539 C CA . VAL A 1 200 ? 7.513 -2.154 -20.216 1.00 91.12 200 VAL A CA 1
ATOM 1540 C C . VAL A 1 200 ? 6.478 -2.207 -19.101 1.00 91.12 200 VAL A C 1
ATOM 1542 O O . VAL A 1 200 ? 6.341 -3.230 -18.435 1.00 91.12 200 VAL A O 1
ATOM 1545 N N . ILE A 1 201 ? 5.731 -1.121 -18.906 1.00 88.19 201 ILE A N 1
ATOM 1546 C CA . ILE A 1 201 ? 4.702 -1.021 -17.868 1.00 88.19 201 ILE A CA 1
ATOM 1547 C C . ILE A 1 201 ? 3.329 -1.003 -18.539 1.00 88.19 201 ILE A C 1
ATOM 1549 O O . ILE A 1 201 ? 2.956 -0.052 -19.232 1.00 88.19 201 ILE A O 1
ATOM 1553 N N . LEU A 1 202 ? 2.573 -2.079 -18.315 1.00 83.06 202 LEU A N 1
ATOM 1554 C CA . LEU A 1 202 ? 1.196 -2.236 -18.771 1.00 83.06 202 LEU A CA 1
ATOM 1555 C C . LEU A 1 202 ? 0.244 -1.684 -17.704 1.00 83.06 202 LEU A C 1
ATOM 1557 O O . LEU A 1 202 ? 0.218 -2.171 -16.576 1.00 83.06 202 LEU A O 1
ATOM 1561 N N . GLY A 1 203 ? -0.556 -0.677 -18.054 1.00 66.75 203 GLY A N 1
ATOM 1562 C CA . GLY A 1 203 ? -1.533 -0.082 -17.136 1.00 66.75 203 GLY A CA 1
ATOM 1563 C C . GLY A 1 203 ? -2.967 -0.127 -17.660 1.00 66.75 203 GLY A C 1
ATOM 1564 O O . GLY A 1 203 ? -3.227 -0.461 -18.817 1.00 66.75 203 GLY A O 1
ATOM 1565 N N . GLN A 1 204 ? -3.916 0.380 -16.862 1.00 53.97 204 GLN A N 1
ATOM 1566 C CA . G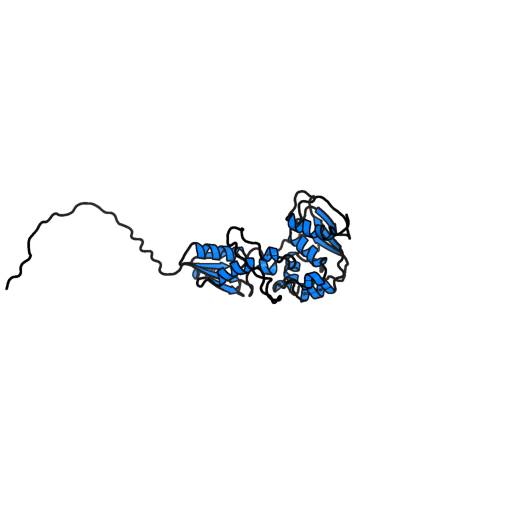LN A 1 204 ? -5.150 0.962 -17.418 1.00 53.97 204 GLN A CA 1
ATOM 1567 C C . GLN A 1 204 ? -4.845 2.337 -18.037 1.00 53.97 204 GLN A C 1
ATOM 1569 O O . GLN A 1 204 ? -5.435 3.353 -17.692 1.00 53.97 204 GLN A O 1
ATOM 1574 N N . LEU A 1 205 ? -3.869 2.331 -18.938 1.00 43.03 205 LEU A N 1
ATOM 1575 C CA . LEU A 1 205 ? -3.269 3.470 -19.605 1.00 43.03 205 LEU A CA 1
ATOM 1576 C C . LEU A 1 205 ? -4.045 3.783 -20.886 1.00 43.03 205 LEU A C 1
ATOM 1578 O O . LEU A 1 205 ? -4.609 2.887 -21.525 1.00 43.03 205 LEU A O 1
ATOM 1582 N N . ASN A 1 206 ? -4.035 5.050 -21.289 1.00 43.38 206 ASN A N 1
ATOM 1583 C CA . ASN A 1 206 ? -4.624 5.482 -22.553 1.00 43.38 206 ASN A CA 1
ATOM 1584 C C . ASN A 1 206 ? -3.637 6.410 -23.297 1.00 43.38 206 ASN A C 1
ATOM 1586 O O . ASN A 1 206 ? -3.976 7.490 -23.758 1.00 43.38 206 ASN A O 1
ATOM 1590 N N . LEU A 1 207 ? -2.379 5.982 -23.380 1.00 35.78 207 LEU A N 1
ATOM 1591 C CA . LEU A 1 207 ? -1.360 6.511 -24.287 1.00 35.78 207 LEU A CA 1
ATOM 1592 C C . LEU A 1 207 ? -0.314 5.412 -24.527 1.00 35.78 207 LEU A C 1
ATOM 1594 O O . LEU A 1 207 ? -0.202 4.495 -23.714 1.00 35.78 207 LEU A O 1
ATOM 1598 N N . ILE A 1 208 ? 0.471 5.519 -25.598 1.00 38.94 208 ILE A N 1
ATOM 1599 C CA . ILE A 1 208 ? 1.798 4.898 -25.680 1.00 38.94 208 ILE A CA 1
ATOM 1600 C C . ILE A 1 208 ? 2.825 6.027 -25.576 1.00 38.94 208 ILE A C 1
ATOM 1602 O O . ILE A 1 208 ? 2.861 6.891 -26.450 1.00 38.94 208 ILE A O 1
ATOM 1606 N N . CYS A 1 209 ? 3.644 6.020 -24.525 1.00 43.34 209 CYS A N 1
ATOM 1607 C CA . CYS A 1 209 ? 4.751 6.961 -24.360 1.00 43.34 209 CYS A CA 1
ATOM 1608 C C . CYS A 1 209 ? 6.089 6.236 -24.553 1.00 43.34 209 CYS A C 1
ATOM 1610 O O . CYS A 1 209 ? 6.396 5.286 -23.828 1.00 43.34 209 CYS A O 1
ATOM 1612 N N . LEU A 1 210 ? 6.885 6.706 -25.517 1.00 41.16 210 LEU A N 1
ATOM 1613 C CA . LEU A 1 210 ? 8.280 6.303 -25.685 1.00 41.16 210 LEU A CA 1
ATOM 1614 C C . LEU A 1 210 ? 9.153 7.195 -24.794 1.00 41.16 210 LEU A C 1
ATOM 1616 O O . LEU A 1 210 ? 9.481 8.311 -25.191 1.00 41.16 210 LEU A O 1
ATOM 1620 N N . VAL A 1 211 ? 9.529 6.723 -23.600 1.00 45.56 211 VAL A N 1
ATOM 1621 C CA . VAL A 1 211 ? 10.518 7.417 -22.752 1.00 45.56 211 VAL A CA 1
ATOM 1622 C C . VAL A 1 211 ? 11.930 7.007 -23.190 1.00 45.56 211 VAL A C 1
ATOM 1624 O O . VAL A 1 211 ? 12.684 6.370 -22.458 1.00 45.56 211 VAL A O 1
ATOM 1627 N N . ASP A 1 212 ? 12.253 7.347 -24.438 1.00 37.12 212 ASP A N 1
ATOM 1628 C CA . ASP A 1 212 ? 13.621 7.400 -24.951 1.00 37.12 212 ASP A CA 1
ATOM 1629 C C . ASP A 1 212 ? 14.228 8.787 -24.646 1.00 37.12 212 ASP A C 1
ATOM 1631 O O . ASP A 1 212 ? 13.512 9.774 -24.455 1.00 37.12 212 ASP A O 1
ATOM 1635 N N . THR A 1 213 ? 15.558 8.866 -24.566 1.00 40.69 213 THR A N 1
ATOM 1636 C CA . THR A 1 213 ? 16.298 10.035 -24.062 1.00 40.69 213 THR A CA 1
ATOM 1637 C C . THR A 1 213 ? 15.954 11.345 -24.789 1.00 40.69 213 THR A C 1
ATOM 1639 O O . THR A 1 213 ? 16.374 11.559 -25.922 1.00 40.69 213 THR A O 1
ATOM 1642 N N . ILE A 1 214 ? 15.265 12.252 -24.082 1.00 43.66 214 ILE A N 1
ATOM 1643 C CA . ILE A 1 214 ? 14.873 13.608 -24.518 1.00 43.66 214 ILE A CA 1
ATOM 1644 C C . ILE A 1 214 ? 14.017 13.607 -25.803 1.00 43.66 214 ILE A C 1
ATOM 1646 O O . ILE A 1 214 ? 14.451 14.027 -26.875 1.00 43.66 214 ILE A O 1
ATOM 1650 N N . ALA A 1 215 ? 12.746 13.218 -25.670 1.00 30.11 215 ALA A N 1
ATOM 1651 C CA . ALA A 1 215 ? 11.713 13.443 -26.683 1.00 30.11 215 ALA A CA 1
ATOM 1652 C C . ALA A 1 215 ? 10.474 14.124 -26.070 1.00 30.11 215 ALA A C 1
ATOM 1654 O O . ALA A 1 215 ? 9.905 13.648 -25.089 1.00 30.11 215 ALA A O 1
ATOM 1655 N N . TYR A 1 216 ? 10.048 15.252 -26.648 1.00 36.59 216 TYR A N 1
ATOM 1656 C CA . TYR A 1 216 ? 8.867 15.997 -26.198 1.00 36.59 216 TYR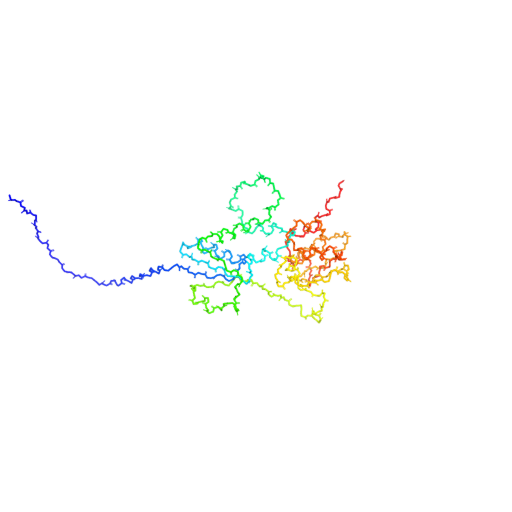 A CA 1
ATOM 1657 C C . TYR A 1 216 ? 7.567 15.350 -26.694 1.00 36.59 216 TYR A C 1
ATOM 1659 O O . TYR A 1 216 ? 7.403 15.128 -27.893 1.00 36.59 216 TYR A O 1
ATOM 1667 N N . ALA A 1 217 ? 6.593 15.189 -25.797 1.00 32.19 217 ALA A N 1
ATOM 1668 C CA . ALA A 1 217 ? 5.196 14.940 -26.145 1.00 32.19 217 ALA A CA 1
ATOM 1669 C C . ALA A 1 217 ? 4.287 15.904 -25.364 1.00 32.19 217 ALA A C 1
ATOM 1671 O O . ALA A 1 217 ? 4.105 15.767 -24.155 1.00 32.19 217 ALA A O 1
ATOM 1672 N N . TYR A 1 218 ? 3.720 16.896 -26.055 1.00 32.84 218 TYR A N 1
ATOM 1673 C CA . TYR A 1 218 ? 2.614 17.689 -25.515 1.00 32.84 218 TYR A CA 1
ATOM 1674 C C . TYR A 1 218 ? 1.308 16.887 -25.607 1.00 32.84 218 TYR A C 1
ATOM 1676 O O . TYR A 1 218 ? 1.077 16.197 -26.596 1.00 32.84 218 TYR A O 1
ATOM 1684 N N . ALA A 1 219 ? 0.441 17.069 -24.606 1.00 29.25 219 ALA A N 1
ATOM 1685 C CA . ALA A 1 219 ? -0.903 16.496 -24.485 1.00 29.25 219 ALA A CA 1
ATOM 1686 C C . ALA A 1 219 ? -0.995 14.959 -24.363 1.00 29.25 219 ALA A C 1
ATOM 1688 O O . ALA A 1 219 ? -1.135 14.229 -25.343 1.00 29.25 219 ALA A O 1
ATOM 1689 N N . ALA A 1 220 ? -1.099 14.503 -23.115 1.00 30.75 220 ALA A N 1
ATOM 1690 C CA . ALA A 1 220 ? -1.982 13.397 -22.764 1.00 30.75 220 ALA A CA 1
ATOM 1691 C C . ALA A 1 220 ? -2.499 13.591 -21.336 1.00 30.75 220 ALA A C 1
ATOM 1693 O O . ALA A 1 220 ? -1.726 13.515 -20.381 1.00 30.75 220 ALA A O 1
ATOM 1694 N N . GLU A 1 221 ? -3.802 13.811 -21.198 1.00 32.56 221 GLU A N 1
ATOM 1695 C CA . GLU A 1 221 ? -4.480 13.509 -19.943 1.00 32.56 221 GLU A CA 1
ATOM 1696 C C . GLU A 1 221 ? -4.776 12.000 -20.015 1.00 32.56 221 GLU A C 1
ATOM 1698 O O . GLU A 1 221 ? -5.577 11.535 -20.826 1.00 32.56 221 GLU A O 1
ATOM 1703 N N . ASP A 1 222 ? -4.097 11.110 -19.291 1.00 40.66 222 ASP A N 1
ATOM 1704 C CA . ASP A 1 222 ? -3.336 11.194 -18.050 1.00 40.66 222 ASP A CA 1
ATOM 1705 C C . ASP A 1 222 ? -2.841 9.729 -17.713 1.00 40.66 222 ASP A C 1
ATOM 1707 O O . ASP A 1 222 ? -3.322 8.772 -18.308 1.00 40.66 222 ASP A O 1
ATOM 1711 N N . ILE A 1 223 ? -1.859 9.445 -16.845 1.00 40.31 223 ILE A N 1
ATOM 1712 C CA . ILE A 1 223 ? -1.250 8.084 -16.676 1.00 40.31 223 ILE A CA 1
ATOM 1713 C C . ILE A 1 223 ? -1.344 7.503 -15.245 1.00 40.31 223 ILE A C 1
ATOM 1715 O O . ILE A 1 223 ? -0.580 7.895 -14.376 1.00 40.31 223 ILE A O 1
ATOM 1719 N N . GLY A 1 224 ? -2.194 6.494 -15.012 1.00 54.25 224 GLY A N 1
ATOM 1720 C CA . GLY A 1 224 ? -2.450 5.900 -13.680 1.00 54.25 224 GLY A CA 1
ATOM 1721 C C . GLY A 1 224 ? -1.238 5.848 -12.740 1.00 54.25 224 GLY A C 1
ATOM 1722 O O . GLY A 1 224 ? -0.304 5.098 -13.012 1.00 54.25 224 GLY A O 1
ATOM 1723 N N . ASN A 1 225 ? -1.284 6.630 -11.654 1.00 69.56 225 ASN A N 1
ATOM 1724 C CA . ASN A 1 225 ? -0.132 7.190 -10.922 1.00 69.56 225 ASN A CA 1
ATOM 1725 C C . ASN A 1 225 ? 0.959 6.151 -10.598 1.00 69.56 225 ASN A C 1
ATOM 1727 O O . ASN A 1 225 ? 2.141 6.390 -10.814 1.00 69.56 225 ASN A O 1
ATOM 1731 N N . VAL A 1 226 ? 0.553 4.944 -10.191 1.00 80.00 226 VAL A N 1
ATOM 1732 C CA . VAL A 1 226 ? 1.435 3.802 -9.880 1.00 80.00 226 VAL A CA 1
ATOM 1733 C C . VAL A 1 226 ? 2.382 3.433 -11.038 1.00 80.00 226 VAL A C 1
ATOM 1735 O O . VAL A 1 226 ? 3.523 3.043 -10.811 1.00 80.00 226 VAL A O 1
ATOM 1738 N N . ALA A 1 227 ? 1.943 3.565 -12.293 1.00 80.19 227 ALA A N 1
ATOM 1739 C CA . ALA A 1 227 ? 2.790 3.329 -13.463 1.00 80.19 227 ALA A CA 1
ATOM 1740 C C . ALA A 1 227 ? 3.844 4.434 -13.651 1.00 80.19 227 ALA A C 1
ATOM 1742 O O . ALA A 1 227 ? 4.941 4.150 -14.129 1.00 80.19 227 ALA A O 1
ATOM 1743 N N . LEU A 1 228 ? 3.532 5.672 -13.247 1.00 79.38 228 LEU A N 1
ATOM 1744 C CA . LEU A 1 228 ? 4.508 6.759 -13.181 1.00 79.38 228 LEU A CA 1
ATOM 1745 C C . LEU A 1 228 ? 5.478 6.544 -12.022 1.00 79.38 228 LEU A C 1
ATOM 1747 O O . LEU A 1 228 ? 6.674 6.705 -12.223 1.00 79.38 228 LEU A O 1
ATOM 1751 N N . ASP A 1 229 ? 4.996 6.114 -10.855 1.00 84.31 229 ASP A N 1
ATOM 1752 C CA . ASP A 1 229 ? 5.836 5.806 -9.694 1.00 84.31 229 ASP A CA 1
ATOM 1753 C C . ASP A 1 229 ? 6.901 4.755 -10.039 1.00 84.31 229 ASP A C 1
ATOM 1755 O O . ASP A 1 229 ? 8.095 5.001 -9.868 1.00 84.31 229 ASP A O 1
ATOM 1759 N N . VAL A 1 230 ? 6.497 3.625 -10.629 1.00 90.19 230 VAL A N 1
ATOM 1760 C CA . VAL A 1 230 ? 7.433 2.583 -11.085 1.00 90.19 230 VAL A CA 1
ATOM 1761 C C . VAL A 1 230 ? 8.398 3.119 -12.153 1.00 90.19 230 VAL A C 1
ATOM 1763 O O . VAL A 1 230 ? 9.596 2.853 -12.072 1.00 90.19 230 VAL A O 1
ATOM 1766 N N . ALA A 1 231 ? 7.925 3.917 -13.119 1.00 88.44 231 ALA A N 1
ATOM 1767 C CA . ALA A 1 231 ? 8.787 4.509 -14.146 1.00 88.44 231 ALA A CA 1
ATOM 1768 C C . ALA A 1 231 ? 9.813 5.503 -13.579 1.00 88.44 231 ALA A C 1
ATOM 1770 O O . ALA A 1 231 ? 10.969 5.486 -14.000 1.00 88.44 231 ALA A O 1
ATOM 1771 N N . ARG A 1 232 ? 9.420 6.343 -12.610 1.00 86.56 232 ARG A N 1
ATOM 1772 C CA . ARG A 1 232 ? 10.335 7.259 -11.916 1.00 86.56 232 ARG A CA 1
ATOM 1773 C C . ARG A 1 232 ? 11.369 6.468 -11.124 1.00 86.56 232 ARG A C 1
ATOM 1775 O O . ARG A 1 232 ? 12.552 6.717 -11.303 1.00 86.56 232 ARG A O 1
ATOM 1782 N N . ILE A 1 233 ? 10.966 5.487 -10.313 1.00 91.00 233 ILE A N 1
ATOM 1783 C CA . ILE A 1 233 ? 11.907 4.688 -9.506 1.00 91.00 233 ILE A CA 1
ATOM 1784 C C . ILE A 1 233 ? 12.907 3.902 -10.377 1.00 91.00 233 ILE A C 1
ATOM 1786 O O . ILE A 1 233 ? 14.058 3.761 -9.979 1.00 91.00 233 ILE A O 1
ATOM 1790 N N . LEU A 1 234 ? 12.520 3.461 -11.581 1.00 92.06 234 LEU A N 1
ATOM 1791 C CA . LEU A 1 234 ? 13.424 2.800 -12.535 1.00 92.06 234 LEU A CA 1
ATOM 1792 C C . LEU A 1 234 ? 14.422 3.738 -13.246 1.00 92.06 234 LEU A C 1
ATOM 1794 O O . LEU A 1 234 ? 15.414 3.245 -13.778 1.00 92.06 234 LEU A O 1
ATOM 1798 N N . LEU A 1 235 ? 14.163 5.052 -13.296 1.00 89.12 235 LEU A N 1
ATOM 1799 C CA . LEU A 1 235 ? 14.952 6.030 -14.074 1.00 89.12 235 LEU A CA 1
ATOM 1800 C C . LEU A 1 235 ? 15.570 7.168 -13.235 1.00 89.12 235 LEU A C 1
ATOM 1802 O O . LEU A 1 235 ? 16.346 7.969 -13.759 1.00 89.12 235 LEU A O 1
ATOM 1806 N N . ARG A 1 236 ? 15.225 7.273 -11.949 1.00 88.00 236 ARG A N 1
ATOM 1807 C CA . ARG A 1 236 ? 15.720 8.290 -11.010 1.00 88.00 236 ARG A CA 1
ATOM 1808 C C . ARG A 1 236 ? 17.200 8.032 -10.661 1.00 88.00 236 ARG A C 1
ATOM 1810 O O . ARG A 1 236 ? 17.549 6.882 -10.395 1.00 88.00 236 ARG A O 1
ATOM 1817 N N . PRO A 1 237 ? 18.062 9.067 -10.583 1.00 87.50 237 PRO A N 1
ATOM 1818 C CA . PRO A 1 237 ? 19.438 8.911 -10.112 1.00 87.50 237 PRO A CA 1
ATOM 1819 C C . PRO A 1 237 ? 19.517 8.274 -8.719 1.00 87.50 237 PRO A C 1
ATOM 1821 O O . PRO A 1 237 ? 18.741 8.606 -7.815 1.00 87.50 237 PRO A O 1
ATOM 1824 N N . ILE A 1 238 ? 20.484 7.376 -8.530 1.00 90.69 238 ILE A N 1
ATOM 1825 C CA . ILE A 1 238 ? 20.661 6.617 -7.283 1.00 90.69 238 ILE A CA 1
ATOM 1826 C C . ILE A 1 238 ? 20.994 7.556 -6.116 1.00 90.69 238 ILE A C 1
ATOM 1828 O O . ILE A 1 238 ? 20.562 7.327 -4.991 1.00 90.69 238 ILE A O 1
ATOM 1832 N N . GLU A 1 239 ? 21.669 8.673 -6.386 1.00 88.38 239 GLU A N 1
ATOM 1833 C CA . GLU A 1 239 ? 22.021 9.720 -5.425 1.00 88.38 239 GLU A CA 1
ATOM 1834 C C . GLU A 1 239 ? 20.809 10.531 -4.934 1.00 88.38 239 GLU A C 1
ATOM 1836 O O . GLU A 1 239 ? 20.864 11.121 -3.850 1.00 88.38 239 GLU A O 1
ATOM 1841 N N . GLU A 1 240 ? 19.722 10.570 -5.714 1.00 85.50 240 GLU A N 1
ATOM 1842 C CA . GLU A 1 240 ? 18.426 11.098 -5.280 1.00 85.50 240 GLU A CA 1
ATOM 1843 C C . GLU A 1 240 ? 17.669 10.036 -4.471 1.00 85.50 240 GLU A C 1
ATOM 1845 O O . GLU A 1 240 ? 17.237 10.320 -3.353 1.00 85.50 240 GLU A O 1
ATOM 1850 N N . LEU A 1 241 ? 17.576 8.796 -4.974 1.00 85.12 241 LEU A N 1
ATOM 1851 C CA . LEU A 1 241 ? 16.898 7.694 -4.275 1.00 85.12 241 LEU A CA 1
ATOM 1852 C C . LEU A 1 241 ? 17.520 7.391 -2.903 1.00 85.12 241 LEU A C 1
ATOM 1854 O O . LEU A 1 241 ? 16.787 7.194 -1.936 1.00 85.12 241 LEU A O 1
ATOM 1858 N N . ALA A 1 242 ? 18.846 7.445 -2.773 1.00 87.62 242 ALA A N 1
ATOM 1859 C CA . ALA A 1 242 ? 19.574 7.230 -1.520 1.00 87.62 242 ALA A CA 1
ATOM 1860 C C . ALA A 1 242 ? 19.274 8.269 -0.416 1.00 87.62 242 ALA A C 1
ATOM 1862 O O . ALA A 1 242 ? 19.725 8.107 0.717 1.00 87.62 242 ALA A O 1
ATOM 1863 N N . ARG A 1 243 ? 18.522 9.337 -0.725 1.00 85.19 243 ARG A N 1
ATOM 1864 C CA . ARG A 1 243 ? 18.059 10.361 0.233 1.00 85.19 243 ARG A CA 1
ATOM 1865 C C . ARG A 1 243 ? 16.591 10.186 0.646 1.00 85.19 243 ARG A C 1
ATOM 1867 O O . ARG A 1 243 ? 16.083 10.990 1.425 1.00 85.19 243 ARG A O 1
ATOM 1874 N N . THR A 1 244 ? 15.913 9.171 0.114 1.00 85.31 244 THR A N 1
ATOM 1875 C CA . THR A 1 244 ? 14.498 8.861 0.373 1.00 85.31 244 THR A CA 1
ATOM 1876 C C . THR A 1 244 ? 14.335 7.742 1.412 1.00 85.31 244 THR A C 1
ATOM 1878 O O . THR A 1 244 ? 15.322 7.205 1.912 1.00 85.31 244 THR A O 1
ATOM 1881 N N . ASP A 1 245 ? 13.095 7.353 1.735 1.00 84.06 245 ASP A N 1
ATOM 1882 C CA . ASP A 1 245 ? 12.797 6.179 2.570 1.00 84.06 245 ASP A CA 1
ATOM 1883 C C . ASP A 1 245 ? 12.697 4.855 1.777 1.00 84.06 245 ASP A C 1
ATOM 1885 O O . ASP A 1 245 ? 12.136 3.876 2.275 1.00 84.06 245 ASP A O 1
ATOM 1889 N N . ILE A 1 246 ? 13.266 4.797 0.562 1.00 90.44 246 ILE A N 1
ATOM 1890 C CA . ILE A 1 246 ? 13.388 3.560 -0.223 1.00 90.44 246 ILE A CA 1
ATOM 1891 C C . ILE A 1 246 ? 14.168 2.486 0.549 1.00 90.44 246 ILE A C 1
ATOM 1893 O O . ILE A 1 246 ? 15.165 2.749 1.225 1.00 90.44 246 ILE A O 1
ATOM 1897 N N . SER A 1 247 ? 13.726 1.234 0.446 1.00 94.25 247 SER A N 1
ATOM 1898 C CA . SER A 1 247 ? 14.363 0.137 1.171 1.00 94.25 247 SER A CA 1
ATOM 1899 C C . SER A 1 247 ? 15.734 -0.229 0.581 1.00 94.25 247 SER A C 1
ATOM 1901 O O . SER A 1 247 ? 15.899 -0.389 -0.628 1.00 94.25 247 SER A O 1
ATOM 1903 N N . SER A 1 248 ? 16.730 -0.438 1.447 1.00 93.88 248 SER A N 1
ATOM 1904 C CA . SER A 1 248 ? 18.140 -0.597 1.043 1.00 93.88 248 SER A CA 1
ATOM 1905 C C . SER A 1 248 ? 18.395 -1.763 0.077 1.00 93.88 248 SER A C 1
ATOM 1907 O O . SER A 1 248 ? 19.293 -1.685 -0.753 1.00 93.88 248 SER A O 1
ATOM 1909 N N . HIS A 1 249 ? 17.595 -2.833 0.155 1.00 95.94 249 HIS A N 1
ATOM 1910 C CA . HIS A 1 249 ? 17.702 -3.972 -0.763 1.00 95.94 249 HIS A CA 1
ATOM 1911 C C . HIS A 1 249 ? 17.222 -3.660 -2.190 1.00 95.94 249 HIS A C 1
ATOM 1913 O O . HIS A 1 249 ? 17.744 -4.232 -3.142 1.00 95.94 249 HIS A O 1
ATOM 1919 N N . ALA A 1 250 ? 16.269 -2.735 -2.341 1.00 96.62 250 ALA A N 1
ATOM 1920 C CA . ALA A 1 250 ? 15.818 -2.266 -3.643 1.00 96.62 250 ALA A CA 1
ATOM 1921 C C . ALA A 1 250 ? 16.776 -1.212 -4.203 1.00 96.62 250 ALA A C 1
ATOM 1923 O O . ALA A 1 250 ? 17.100 -1.259 -5.384 1.00 96.62 250 ALA A O 1
ATOM 1924 N N . LEU A 1 251 ? 17.308 -0.330 -3.346 1.00 96.19 251 LEU A N 1
ATOM 1925 C CA . LEU A 1 251 ? 18.341 0.637 -3.727 1.00 96.19 251 LEU A CA 1
ATOM 1926 C C . LEU A 1 251 ? 19.586 -0.055 -4.310 1.00 96.19 251 LEU A C 1
ATOM 1928 O O . LEU A 1 251 ? 20.021 0.319 -5.391 1.00 96.19 251 LEU A O 1
ATOM 1932 N N . ALA A 1 252 ? 20.098 -1.106 -3.659 1.00 96.38 252 ALA A N 1
ATOM 1933 C CA . ALA A 1 252 ? 21.241 -1.875 -4.162 1.00 96.38 252 ALA A CA 1
ATOM 1934 C C . ALA A 1 252 ? 20.944 -2.602 -5.493 1.00 96.38 252 ALA A C 1
ATOM 1936 O O . ALA A 1 252 ? 21.803 -2.686 -6.366 1.00 96.38 252 ALA A O 1
ATOM 1937 N N . ALA A 1 253 ? 19.717 -3.098 -5.688 1.00 96.69 253 ALA A N 1
ATOM 1938 C CA . ALA A 1 253 ? 19.309 -3.705 -6.958 1.00 96.69 253 ALA A CA 1
ATOM 1939 C C . ALA A 1 253 ? 19.138 -2.670 -8.089 1.00 96.69 253 ALA A C 1
ATOM 1941 O O . ALA A 1 253 ? 19.375 -2.991 -9.252 1.00 96.69 253 ALA A O 1
ATOM 1942 N N . LEU A 1 254 ? 18.740 -1.437 -7.753 1.00 96.06 254 LEU A N 1
ATOM 1943 C CA . LEU A 1 254 ? 18.644 -0.309 -8.684 1.00 96.06 254 LEU A CA 1
ATOM 1944 C C . LEU A 1 254 ? 20.027 0.267 -9.031 1.00 96.06 254 LEU A C 1
ATOM 1946 O O . LEU A 1 254 ? 20.246 0.645 -10.177 1.00 96.06 254 LEU A O 1
ATOM 1950 N N . GLU A 1 255 ? 20.975 0.276 -8.092 1.00 95.94 255 GLU A N 1
ATOM 1951 C CA . GLU A 1 255 ? 22.373 0.674 -8.327 1.00 95.94 255 GLU A CA 1
ATOM 1952 C C . GLU A 1 255 ? 23.053 -0.215 -9.384 1.00 95.94 255 GLU A C 1
ATOM 1954 O O . GLU A 1 255 ? 23.762 0.277 -10.261 1.00 95.94 255 GLU A O 1
ATOM 1959 N N . GLU A 1 256 ? 22.759 -1.518 -9.373 1.00 96.25 256 GLU A N 1
ATOM 1960 C CA . GLU A 1 256 ? 23.242 -2.479 -10.371 1.00 96.25 256 GLU A CA 1
ATOM 1961 C C . GLU A 1 256 ? 22.330 -2.600 -11.618 1.00 96.25 256 GLU A C 1
ATOM 1963 O O . GLU A 1 256 ? 22.519 -3.511 -12.429 1.00 96.25 256 GLU A O 1
ATOM 1968 N N . SER A 1 257 ? 21.337 -1.714 -11.784 1.00 96.31 257 SER A N 1
ATOM 1969 C CA . SER A 1 257 ? 20.358 -1.763 -12.881 1.00 96.31 257 SER A CA 1
ATOM 1970 C C . SER A 1 257 ? 20.953 -1.346 -14.228 1.00 96.31 257 SER A C 1
ATOM 1972 O O . SER A 1 257 ? 21.600 -0.297 -14.352 1.00 96.31 257 SER A O 1
ATOM 1974 N N . SER A 1 258 ? 20.651 -2.105 -15.282 1.00 95.69 258 SER A N 1
ATOM 1975 C CA . SER A 1 258 ? 20.919 -1.743 -16.679 1.00 95.69 258 SER A CA 1
ATOM 1976 C C . SER A 1 258 ? 19.750 -1.017 -17.360 1.00 95.69 258 SER A C 1
ATOM 1978 O O . SER A 1 258 ? 19.950 -0.477 -18.446 1.00 95.69 258 SER A O 1
ATOM 1980 N N . ILE A 1 259 ? 18.575 -0.907 -16.720 1.00 93.75 259 ILE A N 1
ATOM 1981 C CA . ILE A 1 259 ? 17.388 -0.228 -17.272 1.00 93.75 259 ILE A CA 1
ATOM 1982 C C . ILE A 1 259 ? 17.675 1.258 -17.540 1.00 93.75 259 ILE A C 1
ATOM 1984 O O . ILE A 1 259 ? 18.004 2.016 -16.629 1.00 93.75 259 ILE A O 1
ATOM 1988 N N . ARG A 1 260 ? 17.535 1.693 -18.795 1.00 89.31 260 ARG A N 1
ATOM 1989 C CA . ARG A 1 260 ? 17.639 3.099 -19.236 1.00 89.31 260 ARG A CA 1
ATOM 1990 C C . ARG A 1 260 ? 16.396 3.584 -19.987 1.00 89.31 260 ARG A C 1
ATOM 1992 O O . ARG A 1 260 ? 16.302 4.773 -20.275 1.00 89.31 260 ARG A O 1
ATOM 1999 N N . LYS A 1 261 ? 15.455 2.686 -20.299 1.00 87.38 261 LYS A N 1
ATOM 2000 C CA . LYS A 1 261 ? 14.223 2.970 -21.047 1.00 87.38 261 LYS A CA 1
ATOM 2001 C C . LYS A 1 261 ? 13.011 2.391 -20.332 1.00 87.38 261 LYS A C 1
ATOM 2003 O O . LYS A 1 261 ? 13.054 1.255 -19.858 1.00 87.38 261 LYS A O 1
ATOM 2008 N N . VAL A 1 262 ? 11.912 3.141 -20.308 1.00 87.00 262 VAL A N 1
ATOM 2009 C CA . VAL A 1 262 ? 10.623 2.662 -19.790 1.00 87.00 262 VAL A CA 1
ATOM 2010 C C . VAL A 1 262 ? 9.520 2.976 -20.794 1.00 87.00 262 VAL A C 1
ATOM 2012 O O . VAL A 1 262 ? 9.251 4.135 -21.100 1.00 87.00 262 VAL A O 1
ATOM 2015 N N . TYR A 1 263 ? 8.846 1.941 -21.287 1.00 84.62 263 TYR A N 1
ATOM 2016 C CA . TYR A 1 263 ? 7.701 2.090 -22.179 1.00 84.62 263 TYR A CA 1
ATOM 2017 C C . TYR A 1 263 ? 6.390 2.025 -21.396 1.00 84.62 263 TYR A C 1
ATOM 2019 O O . TYR A 1 263 ? 6.024 0.987 -20.843 1.00 84.62 263 TYR A O 1
ATOM 2027 N N . LEU A 1 264 ? 5.672 3.149 -21.370 1.00 81.00 264 LEU A N 1
ATOM 2028 C CA . LEU A 1 264 ? 4.349 3.275 -20.757 1.00 81.00 264 LEU A CA 1
ATOM 2029 C C . LEU A 1 264 ? 3.295 2.953 -21.821 1.00 81.00 264 LEU A C 1
ATOM 2031 O O . LEU A 1 264 ? 3.100 3.738 -22.750 1.00 81.00 264 LEU A O 1
ATOM 2035 N N . VAL A 1 265 ? 2.644 1.789 -21.714 1.00 80.25 265 VAL A N 1
ATOM 2036 C CA . VAL A 1 265 ? 1.789 1.235 -22.781 1.00 80.25 265 VAL A CA 1
ATOM 2037 C C . VAL A 1 265 ? 0.318 1.161 -22.369 1.00 80.25 265 VAL A C 1
ATOM 2039 O O . VAL A 1 265 ? -0.040 0.619 -21.320 1.00 80.25 265 VAL A O 1
ATOM 2042 N N . GLY A 1 266 ? -0.546 1.692 -23.237 1.00 74.19 266 GLY A N 1
ATOM 2043 C CA . GLY A 1 266 ? -1.982 1.826 -23.022 1.00 74.19 266 GLY A CA 1
ATOM 2044 C C . GLY A 1 266 ? -2.875 1.140 -24.043 1.00 74.19 266 GLY A C 1
ATOM 2045 O O . GLY A 1 266 ? -2.481 0.810 -25.156 1.00 74.19 266 GLY A O 1
ATOM 2046 N N . ARG A 1 267 ? -4.134 0.970 -23.634 1.00 70.06 267 ARG A N 1
ATOM 2047 C CA . ARG A 1 267 ? -5.208 0.269 -24.362 1.00 70.06 267 ARG A CA 1
ATOM 2048 C C . ARG A 1 267 ? -6.187 1.205 -25.095 1.00 70.06 267 ARG A C 1
ATOM 2050 O O . ARG A 1 267 ? -7.215 0.745 -25.584 1.00 70.06 267 ARG A O 1
ATOM 2057 N N . ARG A 1 268 ? -5.936 2.517 -25.069 1.00 64.19 268 ARG A N 1
ATOM 2058 C CA . ARG A 1 268 ? -6.813 3.619 -25.530 1.00 64.19 268 ARG A CA 1
ATOM 2059 C C . ARG A 1 268 ? -5.960 4.883 -25.800 1.00 64.19 268 ARG A C 1
ATOM 2061 O O . ARG A 1 268 ? -4.740 4.807 -25.674 1.00 64.19 268 ARG A O 1
ATOM 2068 N N . GLY A 1 269 ? -6.576 6.017 -26.163 1.00 56.56 269 GLY A N 1
ATOM 2069 C CA . GLY A 1 269 ? -5.880 7.249 -26.581 1.00 56.56 269 GLY A CA 1
ATOM 2070 C C . GLY A 1 269 ? -5.894 8.435 -25.584 1.00 56.56 269 GLY A C 1
ATOM 2071 O O . GLY A 1 269 ? -6.632 8.369 -24.598 1.00 56.56 269 GLY A O 1
ATOM 2072 N N . PRO A 1 270 ? -5.114 9.514 -25.868 1.00 57.78 270 PRO A N 1
ATOM 2073 C CA . PRO A 1 270 ? -4.651 10.585 -24.945 1.00 57.78 270 PRO A CA 1
ATOM 2074 C C . PRO A 1 270 ? -5.666 11.422 -24.130 1.00 57.78 270 PRO A C 1
ATOM 2076 O O . PRO A 1 270 ? -5.297 12.478 -23.620 1.00 57.78 270 PRO A O 1
ATOM 2079 N N . VAL A 1 271 ? -6.943 11.033 -24.095 1.00 55.44 271 VAL A N 1
ATOM 2080 C CA . VAL A 1 271 ? -8.091 11.835 -23.620 1.00 55.44 271 VAL A CA 1
ATOM 2081 C C . VAL A 1 271 ? -8.974 11.032 -22.638 1.00 55.44 271 VAL A C 1
ATOM 2083 O O . VAL A 1 271 ? -10.098 11.414 -22.332 1.00 55.44 271 VAL A O 1
ATOM 2086 N N . GLN A 1 272 ? -8.536 9.854 -22.182 1.00 52.53 272 GLN A N 1
ATOM 2087 C CA . GLN A 1 272 ? -9.341 8.944 -21.341 1.00 52.53 272 GLN A CA 1
ATOM 2088 C C . GLN A 1 272 ? -8.611 8.487 -20.059 1.00 52.53 272 GLN A C 1
ATOM 2090 O O . GLN A 1 272 ? -8.788 7.331 -19.662 1.00 52.53 272 GLN A O 1
ATOM 2095 N N . ALA A 1 273 ? -7.703 9.322 -19.531 1.00 54.25 273 ALA A N 1
ATOM 2096 C CA . ALA A 1 273 ? -6.490 8.930 -18.797 1.00 54.25 273 ALA A CA 1
ATOM 2097 C C . ALA A 1 273 ? -6.609 8.238 -17.410 1.00 54.25 273 ALA A C 1
ATOM 2099 O O . ALA A 1 273 ? -7.586 7.538 -17.138 1.00 54.25 273 ALA A O 1
ATOM 2100 N N . ALA A 1 274 ? -5.566 8.374 -16.561 1.00 53.81 274 ALA A N 1
ATOM 2101 C CA . ALA A 1 274 ? -5.639 8.168 -15.095 1.00 53.81 274 ALA A CA 1
ATOM 2102 C C . ALA A 1 274 ? -4.586 8.872 -14.144 1.00 53.81 274 ALA A C 1
ATOM 2104 O O . ALA A 1 274 ? -4.503 8.441 -12.998 1.00 53.81 274 ALA A O 1
ATOM 2105 N N . CYS A 1 275 ? -3.774 9.884 -14.523 1.00 56.78 275 CYS A N 1
ATOM 2106 C CA . CYS A 1 275 ? -2.833 10.622 -13.613 1.00 56.78 275 CYS A CA 1
ATOM 2107 C C . CYS A 1 275 ? -3.355 11.975 -13.122 1.00 56.78 275 CYS A C 1
ATOM 2109 O O . CYS A 1 275 ? -4.248 12.586 -13.702 1.00 56.78 275 CYS A O 1
ATOM 2111 N N . THR A 1 276 ? -2.673 12.544 -12.125 1.00 56.34 276 THR A N 1
ATOM 2112 C CA . THR A 1 276 ? -2.775 13.986 -11.868 1.00 56.34 276 THR A CA 1
ATOM 2113 C C . THR A 1 276 ? -1.842 14.788 -12.783 1.00 56.34 276 THR A C 1
ATOM 2115 O O . THR A 1 276 ? -0.750 14.350 -13.149 1.00 56.34 276 THR A O 1
ATOM 2118 N N . ALA A 1 277 ? -2.216 16.029 -13.107 1.00 58.47 277 ALA A N 1
ATOM 2119 C CA . ALA A 1 277 ? -1.347 16.938 -13.861 1.00 58.47 277 ALA A CA 1
ATOM 2120 C C . ALA A 1 277 ? -0.065 17.354 -13.097 1.00 58.47 277 ALA A C 1
ATOM 2122 O O . ALA A 1 277 ? 0.788 18.025 -13.676 1.00 58.47 277 ALA A O 1
ATOM 2123 N N . LYS A 1 278 ? 0.075 16.996 -11.809 1.00 58.53 278 LYS A N 1
ATOM 2124 C CA . LYS A 1 278 ? 1.299 17.190 -11.015 1.00 58.53 278 LYS A CA 1
ATOM 2125 C C . LYS A 1 278 ? 2.377 16.192 -11.461 1.00 58.53 278 LYS A C 1
ATOM 2127 O O . LYS A 1 278 ? 3.395 16.620 -11.994 1.00 58.53 278 LYS A O 1
ATOM 2132 N N . GLU A 1 279 ? 2.086 14.897 -11.368 1.00 61.38 279 GLU A N 1
ATOM 2133 C CA . GLU A 1 279 ? 3.037 13.810 -11.662 1.00 61.38 279 GLU A CA 1
ATOM 2134 C C . GLU A 1 279 ? 3.561 13.854 -13.106 1.00 61.38 279 GLU A C 1
ATOM 2136 O O . GLU A 1 279 ? 4.746 13.638 -13.365 1.00 61.38 279 GLU A O 1
ATOM 2141 N N . LEU A 1 280 ? 2.691 14.204 -14.063 1.00 62.97 280 LEU A N 1
ATOM 2142 C CA . LEU A 1 280 ? 3.089 14.387 -15.461 1.00 62.97 280 LEU A CA 1
ATOM 2143 C C . LEU A 1 280 ? 4.090 15.545 -15.626 1.00 62.97 280 LEU A C 1
ATOM 2145 O O . LEU A 1 280 ? 5.037 15.436 -16.405 1.00 62.97 280 LEU A O 1
ATOM 2149 N N . ARG A 1 281 ? 3.925 16.645 -14.875 1.00 62.81 281 ARG A N 1
ATOM 2150 C CA . ARG A 1 281 ? 4.887 17.760 -14.875 1.00 62.81 281 ARG A CA 1
ATOM 2151 C C . ARG A 1 281 ? 6.199 17.405 -14.189 1.00 62.81 281 ARG A C 1
ATOM 2153 O O . ARG A 1 281 ? 7.210 17.982 -14.560 1.00 62.81 281 ARG A O 1
ATOM 2160 N N . GLU A 1 282 ? 6.218 16.486 -13.233 1.00 62.69 282 GLU A N 1
ATOM 2161 C CA . GLU A 1 282 ? 7.455 16.080 -12.548 1.00 62.69 282 GLU A CA 1
ATOM 2162 C C . GLU A 1 282 ? 8.340 15.196 -13.437 1.00 62.69 282 GLU A C 1
ATOM 2164 O O . GLU A 1 282 ? 9.560 15.332 -13.411 1.00 62.69 282 GLU A O 1
ATOM 2169 N N . ILE A 1 283 ? 7.742 14.387 -14.317 1.00 61.84 283 ILE A N 1
ATOM 2170 C CA . ILE A 1 283 ? 8.474 13.644 -15.358 1.00 61.84 283 ILE A CA 1
ATOM 2171 C C . ILE A 1 283 ? 8.991 14.574 -16.470 1.00 61.84 283 ILE A C 1
ATOM 2173 O O . ILE A 1 283 ? 10.106 14.396 -16.954 1.00 61.84 283 ILE A O 1
ATOM 2177 N N . LEU A 1 284 ? 8.212 15.587 -16.863 1.00 61.03 284 LEU A N 1
ATOM 2178 C CA . LEU A 1 284 ? 8.600 16.547 -17.910 1.00 61.03 284 LEU A CA 1
ATOM 2179 C C . LEU A 1 284 ? 9.523 17.678 -17.400 1.00 61.03 284 LEU A C 1
ATOM 2181 O O . LEU A 1 284 ? 10.260 18.285 -18.177 1.00 61.03 284 LEU A O 1
ATOM 2185 N N . GLY A 1 285 ? 9.475 17.990 -16.103 1.00 47.31 285 GLY A N 1
ATOM 2186 C CA . GLY A 1 285 ? 10.034 19.211 -15.516 1.00 47.31 285 GLY A CA 1
ATOM 2187 C C . GLY A 1 285 ? 11.555 19.231 -15.389 1.00 47.31 285 GLY A C 1
ATOM 2188 O O . GLY A 1 285 ? 12.157 20.300 -15.495 1.00 47.31 285 GLY A O 1
ATOM 2189 N N . ASN A 1 286 ? 12.194 18.064 -15.258 1.00 44.88 286 ASN A N 1
ATOM 2190 C CA . ASN A 1 286 ? 13.652 17.946 -15.120 1.00 44.88 286 ASN A CA 1
ATOM 2191 C C . ASN A 1 286 ? 14.450 18.420 -16.358 1.00 44.88 286 ASN A C 1
ATOM 2193 O O . ASN A 1 286 ? 15.675 18.481 -16.297 1.00 44.88 286 ASN A O 1
ATOM 2197 N N . SER A 1 287 ? 13.788 18.796 -17.462 1.00 36.69 287 SER A N 1
ATOM 2198 C CA . SER A 1 287 ? 14.429 19.353 -18.664 1.00 36.69 287 SER A CA 1
ATOM 2199 C C . SER A 1 287 ? 14.286 20.879 -18.832 1.00 36.69 287 SER A C 1
ATOM 2201 O O . SER A 1 287 ? 14.789 21.415 -19.819 1.00 36.69 287 SER A O 1
ATOM 2203 N N . LEU A 1 288 ? 13.636 21.605 -17.910 1.00 32.00 288 LEU A N 1
ATOM 2204 C CA . LEU A 1 288 ? 13.431 23.065 -18.030 1.00 32.00 288 LEU A CA 1
ATOM 2205 C C . LEU A 1 288 ? 14.652 23.928 -17.643 1.00 32.00 288 LEU A C 1
ATOM 2207 O O . LEU A 1 288 ? 14.588 25.153 -17.712 1.00 32.00 288 LEU A O 1
ATOM 2211 N N . ALA A 1 289 ? 15.773 23.313 -17.263 1.00 28.17 289 ALA A N 1
ATOM 2212 C CA . ALA A 1 289 ? 16.995 23.996 -16.830 1.00 28.17 289 ALA A CA 1
ATOM 2213 C C . ALA A 1 289 ? 18.004 24.269 -17.973 1.00 28.17 289 ALA A C 1
ATOM 2215 O O . ALA A 1 289 ? 19.212 24.174 -17.761 1.00 28.17 289 ALA A O 1
ATOM 2216 N N . LEU A 1 290 ? 17.532 24.608 -19.181 1.00 26.31 290 LEU A N 1
ATOM 2217 C CA . LEU A 1 290 ? 18.388 24.992 -20.314 1.00 26.31 290 LEU A CA 1
ATOM 2218 C C . LEU A 1 290 ? 17.875 26.249 -21.038 1.00 26.31 290 LEU A C 1
ATOM 2220 O O . LEU A 1 290 ? 16.850 26.210 -21.708 1.00 26.31 290 LEU A O 1
ATOM 2224 N N . SER A 1 291 ? 18.673 27.316 -20.933 1.00 24.38 291 SER A N 1
ATOM 2225 C CA . SER A 1 291 ? 18.794 28.459 -21.857 1.00 24.38 291 SER A CA 1
ATOM 2226 C C . SER A 1 291 ? 17.536 29.241 -22.275 1.00 24.38 291 SER A C 1
ATOM 2228 O O . SER A 1 291 ? 16.819 28.865 -23.202 1.00 24.38 291 SER A O 1
ATOM 2230 N N . PHE A 1 292 ? 17.417 30.446 -21.707 1.00 34.50 292 PHE A N 1
ATOM 2231 C CA . PHE A 1 292 ? 17.222 31.650 -22.530 1.00 34.50 292 PHE A CA 1
ATOM 2232 C C . PHE A 1 292 ? 18.577 32.105 -23.103 1.00 34.50 292 PHE A C 1
ATOM 2234 O O . PHE A 1 292 ? 19.607 31.761 -22.473 1.00 34.50 292 PHE A O 1
#

Sequence (292 aa):
MLARTSTSTYSLKLKSFGRIARCFSATSSSPLRICVVGSGPAGFYTAEKLLKAHESVEVDIIDRLPTPFGLVRSGVAPDHPETKWDMLPDTVFGLNYWIAGDGFGKLLQVVINQFSRVAQNERCSFFGNVSLGSSVTLLELRSMYNAVVLAYGAESDRSLGIPKEELAGIYAAREFVWWYNGHPDCRNLAPDLKSSDTAVILGQLNLICLVDTIAYAYAAEDIGNVALDVARILLRPIEELARTDISSHALAALEESSIRKVYLVGRRGPVQAACTAKELREILGNSLALSF

Radius of gyration: 29.33 Å; chains: 1; bounding box: 83×48×105 Å

pLDDT: mean 72.25, std 24.73, range [24.38, 98.44]

Foldseek 3Di:
DDDDDDDDDDDDDDDDDDDPPPPPPPPPVQFAEEEEEAQAPQRLVVLVVPVVVDVRYAYEYEYLAPDHHPCLLQPDFQLPLVSVAPPDDPPDDDDDDDDDDDPDPPRRDHVCVSSVVSCPPPRYHYHYNQDDPPNDDPVVSVVVHPYYHYDNPDPDDDDPPDPPCVDQQRDDLSLVSNCFSVPPVNVPVPHPQAPDQEAEDEDQFADKDWPDPDDDDPAAPDAAVSLLSSVCLLAPDLVSVVVTSTDPSVSVSSVNGSHHTYIYDHDHHRYPGHHDPVSVCVVVVVPPPDDD

Organism: Salvia splendens (NCBI:txid180675)